Protein AF-A0A9E3RVB3-F1 (afdb_monomer_lite)

Structure (mmCIF, N/CA/C/O backbone):
data_AF-A0A9E3RVB3-F1
#
_entry.id   AF-A0A9E3RVB3-F1
#
loop_
_atom_site.group_PDB
_atom_site.id
_atom_site.type_symbol
_atom_site.label_atom_id
_atom_site.label_alt_id
_atom_site.label_comp_id
_atom_site.label_asym_id
_atom_site.label_entity_id
_atom_site.label_seq_id
_atom_site.pdbx_PDB_ins_code
_atom_site.Cartn_x
_atom_site.Cartn_y
_atom_site.Cartn_z
_atom_site.occupancy
_atom_site.B_iso_or_equiv
_atom_site.auth_seq_id
_atom_site.auth_comp_id
_atom_site.auth_asym_id
_atom_site.auth_atom_id
_atom_site.pdbx_PDB_model_num
ATOM 1 N N . MET A 1 1 ? -47.182 45.219 33.055 1.00 41.12 1 MET A N 1
ATOM 2 C CA . MET A 1 1 ? -46.455 45.296 31.767 1.00 41.12 1 MET A CA 1
ATOM 3 C C . MET A 1 1 ? -45.020 45.654 32.126 1.00 41.12 1 MET A C 1
ATOM 5 O O . MET A 1 1 ? -44.851 46.699 32.721 1.00 41.12 1 MET A O 1
ATOM 9 N N . ILE A 1 2 ? -43.984 44.827 31.988 1.00 37.09 2 ILE A N 1
ATOM 10 C CA . ILE A 1 2 ? -43.605 43.870 30.936 1.00 37.09 2 ILE A CA 1
ATOM 11 C C . ILE A 1 2 ? -42.700 42.800 31.590 1.00 37.09 2 ILE A C 1
ATOM 13 O O . ILE A 1 2 ? -41.798 43.157 32.342 1.00 37.09 2 ILE A O 1
ATOM 17 N N . HIS A 1 3 ? -42.942 41.510 31.331 1.00 36.56 3 HIS A N 1
ATOM 18 C CA . HIS A 1 3 ? -41.986 40.435 31.635 1.00 36.56 3 HIS A CA 1
ATOM 19 C C . HIS A 1 3 ? -41.001 40.333 30.465 1.00 36.56 3 HIS A C 1
ATOM 21 O O . HIS A 1 3 ? -41.418 40.077 29.337 1.00 36.56 3 HIS A O 1
ATOM 27 N N . ALA A 1 4 ? -39.712 40.550 30.725 1.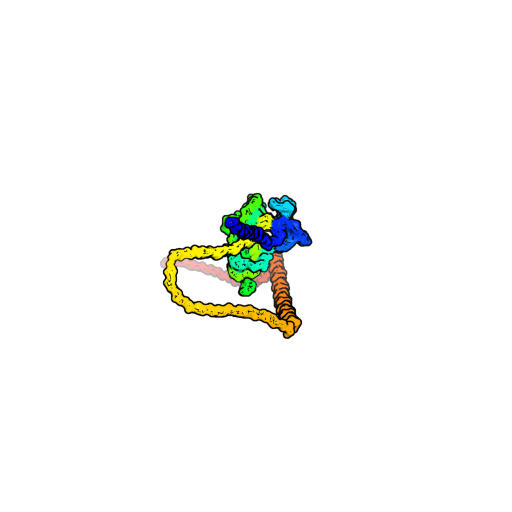00 40.69 4 ALA A N 1
ATOM 28 C CA . ALA A 1 4 ? -38.651 40.316 29.754 1.00 40.69 4 ALA A CA 1
ATOM 29 C C . ALA A 1 4 ? -38.316 38.816 29.732 1.00 40.69 4 ALA A C 1
ATOM 31 O O . ALA A 1 4 ? -37.722 38.285 30.668 1.00 40.69 4 ALA A O 1
ATOM 32 N N . LEU A 1 5 ? -38.743 38.134 28.669 1.00 40.66 5 LEU A N 1
ATOM 33 C CA . LEU A 1 5 ? -38.340 36.769 28.346 1.00 40.66 5 LEU A CA 1
ATOM 34 C C . LEU A 1 5 ? -36.903 36.789 27.815 1.00 40.66 5 LEU A C 1
ATOM 36 O O . LEU A 1 5 ? -36.638 37.277 26.718 1.00 40.66 5 LEU A O 1
ATOM 40 N N . LEU A 1 6 ? -35.982 36.256 28.615 1.00 34.59 6 LEU A N 1
ATOM 41 C CA . LEU A 1 6 ? -34.605 35.987 28.226 1.00 34.59 6 LEU A CA 1
ATOM 42 C C . LEU A 1 6 ? -34.591 34.716 27.361 1.00 34.59 6 LEU A C 1
ATOM 44 O O . LEU A 1 6 ? -34.676 33.603 27.876 1.00 34.59 6 LEU A O 1
ATOM 48 N N . PHE A 1 7 ? -34.519 34.878 26.040 1.00 38.50 7 PHE A N 1
ATOM 49 C CA . PHE A 1 7 ? -34.235 33.776 25.122 1.00 38.50 7 PHE A CA 1
ATOM 50 C C . PHE A 1 7 ? -32.748 33.421 25.229 1.00 38.50 7 PHE A C 1
ATOM 52 O O . PHE A 1 7 ? -31.889 34.145 24.728 1.00 38.50 7 PHE A O 1
ATOM 59 N N . ILE A 1 8 ? -32.439 32.307 25.892 1.00 42.75 8 ILE A N 1
ATOM 60 C CA . ILE A 1 8 ? -31.113 31.690 25.831 1.00 42.75 8 ILE A CA 1
ATOM 61 C C . ILE A 1 8 ? -31.040 30.955 24.491 1.00 42.75 8 ILE A C 1
ATOM 63 O O . ILE A 1 8 ? -31.648 29.900 24.315 1.00 42.75 8 ILE A O 1
ATOM 67 N N . ALA A 1 9 ? -30.338 31.547 23.526 1.00 40.28 9 ALA A N 1
ATOM 68 C CA . ALA A 1 9 ? -29.978 30.871 22.291 1.00 40.28 9 ALA A CA 1
ATOM 69 C C . ALA A 1 9 ? -28.973 29.759 22.625 1.00 40.28 9 ALA A C 1
ATOM 71 O O . ALA A 1 9 ? -27.847 30.027 23.043 1.00 40.28 9 ALA A O 1
ATOM 72 N N . LEU A 1 10 ? -29.406 28.507 22.479 1.00 41.41 10 LEU A N 1
ATOM 73 C CA . LEU A 1 10 ? -28.539 27.339 22.560 1.00 41.41 10 LEU A CA 1
ATOM 74 C C . LEU A 1 10 ? -27.667 27.334 21.295 1.00 41.41 10 LEU A C 1
ATOM 76 O O . LEU A 1 10 ? -28.115 26.931 20.223 1.00 41.41 10 LEU A O 1
ATOM 80 N N . CYS A 1 11 ? -26.443 27.850 21.388 1.00 38.81 11 CYS A N 1
ATOM 81 C CA . CYS A 1 11 ? -25.467 27.717 20.314 1.00 38.81 11 CYS A CA 1
ATOM 82 C C . CYS A 1 11 ? -25.099 26.233 20.185 1.00 38.81 11 CYS A C 1
ATOM 84 O O . CYS A 1 11 ? -24.377 25.698 21.028 1.00 38.81 11 CYS A O 1
ATOM 86 N N . ALA A 1 12 ? -25.609 25.564 19.148 1.00 44.34 12 ALA A N 1
ATOM 87 C CA . ALA A 1 12 ? -25.096 24.266 18.733 1.00 44.34 12 ALA A CA 1
ATOM 88 C C . ALA A 1 12 ? -23.604 24.436 18.423 1.00 44.34 12 ALA A C 1
ATOM 90 O O . ALA A 1 12 ? -23.220 25.275 17.605 1.00 44.34 12 ALA A O 1
ATOM 91 N N . SER A 1 13 ? -22.760 23.705 19.146 1.00 44.81 13 SER A N 1
ATOM 92 C CA . SER A 1 13 ? -21.329 23.679 18.856 1.00 44.81 13 SER A CA 1
ATOM 93 C C . SER A 1 13 ? -21.146 23.031 17.479 1.00 44.81 13 SER A C 1
ATOM 95 O O . SER A 1 13 ? -21.834 22.045 17.214 1.00 44.81 13 SER A O 1
ATOM 97 N N . PRO A 1 14 ? -20.290 23.565 16.587 1.00 53.16 14 PRO A N 1
ATOM 98 C CA . PRO A 1 14 ? -19.989 22.882 15.337 1.00 53.16 14 PRO A CA 1
ATOM 99 C C . PRO A 1 14 ? -19.430 21.496 15.663 1.00 53.16 14 PRO A C 1
ATOM 101 O O . PRO A 1 14 ? -18.578 21.373 16.548 1.00 53.16 14 PRO A O 1
ATOM 104 N N . ASP A 1 15 ? -19.928 20.471 14.970 1.00 53.50 15 ASP A N 1
ATOM 105 C CA . ASP A 1 15 ? -19.381 19.123 15.085 1.00 53.50 15 ASP A CA 1
ATOM 106 C C . ASP A 1 15 ? -17.861 19.177 14.869 1.00 53.50 15 ASP A C 1
ATOM 108 O O . ASP A 1 15 ? -17.392 19.904 13.980 1.00 53.50 15 ASP A O 1
ATOM 112 N N . PRO A 1 16 ? -17.064 18.454 15.678 1.00 57.78 16 PRO A N 1
ATOM 113 C CA . PRO A 1 16 ? -15.628 18.405 15.470 1.00 57.78 16 PRO A CA 1
ATOM 114 C C . PRO A 1 16 ? -15.351 17.925 14.044 1.00 57.78 16 PRO A C 1
ATOM 116 O O . PRO A 1 16 ? -15.950 16.954 13.574 1.00 57.78 16 PRO A O 1
ATOM 119 N N . ALA A 1 17 ? -14.454 18.631 13.352 1.00 60.50 17 ALA A N 1
ATOM 120 C CA . ALA A 1 17 ? -14.058 18.279 11.997 1.00 60.50 17 ALA A CA 1
ATOM 121 C C . ALA A 1 17 ? -13.620 16.802 11.935 1.00 60.50 17 ALA A C 1
ATOM 123 O O . ALA A 1 17 ? -13.030 16.304 12.902 1.00 60.50 17 ALA A O 1
ATOM 124 N N . PRO A 1 18 ? -13.891 16.093 10.825 1.00 74.62 18 PRO A N 1
ATOM 125 C CA . PRO A 1 18 ? -13.523 14.692 10.708 1.00 74.62 18 PRO A CA 1
ATOM 126 C C . PRO A 1 18 ? -12.013 14.526 10.903 1.00 74.62 18 PRO A C 1
ATOM 128 O O . PRO A 1 18 ? -11.219 15.189 10.236 1.00 74.62 18 PRO A O 1
ATOM 131 N N . GLN A 1 19 ? -11.622 13.671 11.846 1.00 84.00 19 GLN A N 1
ATOM 132 C CA . GLN A 1 19 ? -10.220 13.461 12.192 1.00 84.00 19 GLN A CA 1
ATOM 133 C C . GLN A 1 19 ? -9.550 12.549 11.157 1.00 84.00 19 GLN A C 1
ATOM 135 O O . GLN A 1 19 ? -9.999 11.420 10.946 1.00 84.00 19 GLN A O 1
ATOM 140 N N . GLU A 1 20 ? -8.466 13.033 10.548 1.00 95.06 20 GLU A N 1
ATOM 141 C CA . GLU A 1 20 ? -7.557 12.218 9.735 1.00 95.06 20 GLU A CA 1
ATOM 142 C C . GLU A 1 20 ? -6.858 11.180 10.623 1.00 95.06 20 GLU A C 1
ATOM 144 O O . GLU A 1 20 ? -6.346 11.502 11.700 1.00 95.06 20 GLU A O 1
ATOM 149 N N . LEU A 1 21 ? -6.882 9.921 10.189 1.00 97.19 21 LEU A N 1
ATOM 150 C CA . LEU A 1 21 ? -6.327 8.792 10.932 1.00 97.19 21 LEU A CA 1
ATOM 151 C C . LEU A 1 21 ? -4.924 8.416 10.460 1.00 97.19 21 LEU A C 1
ATOM 153 O O . LEU A 1 21 ? -4.199 7.773 11.223 1.00 97.19 21 LEU A O 1
ATOM 157 N N . LEU A 1 22 ? -4.549 8.792 9.234 1.00 97.50 22 LEU A N 1
ATOM 158 C CA . LEU A 1 22 ? -3.197 8.604 8.732 1.00 97.50 22 LEU A CA 1
ATOM 159 C C . LEU A 1 22 ? -2.240 9.655 9.287 1.00 97.50 22 LEU A C 1
ATOM 161 O O . LEU A 1 22 ? -2.552 10.835 9.430 1.00 97.50 22 LEU A O 1
ATOM 165 N N . GLN A 1 23 ? -1.021 9.211 9.538 1.00 97.69 23 GLN A N 1
ATOM 166 C CA . GLN A 1 23 ? 0.127 10.052 9.828 1.00 97.69 23 GLN A CA 1
ATOM 167 C C . GLN A 1 23 ? 0.923 10.214 8.537 1.00 97.69 23 GLN A C 1
ATOM 169 O O . GLN A 1 23 ? 1.141 9.233 7.827 1.00 97.69 23 GLN A O 1
ATOM 174 N N . ASN A 1 24 ? 1.340 11.443 8.228 1.00 97.06 24 ASN A N 1
ATOM 175 C CA . ASN A 1 24 ? 2.081 11.756 7.003 1.00 97.06 24 ASN A CA 1
ATOM 176 C C . ASN A 1 24 ? 1.402 11.228 5.707 1.00 97.06 24 ASN A C 1
ATOM 178 O O . ASN A 1 24 ? 2.029 10.494 4.938 1.00 97.06 24 ASN A O 1
ATOM 182 N N . PRO A 1 25 ? 0.108 11.533 5.465 1.00 96.31 25 PRO A N 1
ATOM 183 C CA . PRO A 1 25 ? -0.657 10.948 4.356 1.00 96.31 25 PRO A CA 1
ATOM 184 C C . PRO A 1 25 ? -0.110 11.254 2.952 1.00 96.31 25 PRO A C 1
ATOM 186 O O . PRO A 1 25 ? -0.314 10.455 2.042 1.00 96.31 25 PRO A O 1
ATOM 189 N N . SER A 1 26 ? 0.575 12.385 2.784 1.00 94.19 26 SER A N 1
ATOM 190 C CA . SER A 1 26 ? 1.208 12.825 1.532 1.00 94.19 26 SER A CA 1
ATOM 191 C C . SER A 1 26 ? 2.714 12.532 1.478 1.00 94.19 26 SER A C 1
ATOM 193 O O . SER A 1 26 ? 3.411 13.029 0.612 1.00 94.19 26 SER A O 1
ATOM 195 N N . ALA A 1 27 ? 3.252 11.744 2.420 1.00 96.31 27 ALA A N 1
ATOM 196 C CA . ALA A 1 27 ? 4.664 11.339 2.453 1.00 96.31 27 ALA A CA 1
ATOM 197 C C . ALA A 1 27 ? 5.706 12.484 2.532 1.00 96.31 27 ALA A C 1
ATOM 199 O O . ALA A 1 27 ? 6.893 12.249 2.317 1.00 96.31 27 ALA A O 1
ATOM 200 N N . GLU A 1 28 ? 5.294 13.698 2.904 1.00 97.50 28 GLU A N 1
ATOM 201 C CA . GLU A 1 28 ? 6.136 14.905 2.904 1.00 97.50 28 GLU A CA 1
ATOM 202 C C . GLU A 1 28 ? 7.236 14.911 3.972 1.00 97.50 28 GLU A C 1
ATOM 204 O O . GLU A 1 28 ? 8.243 15.607 3.839 1.00 97.50 28 GLU A O 1
ATOM 209 N N . PHE A 1 29 ? 7.052 14.155 5.054 1.00 96.56 29 PHE A N 1
ATOM 210 C CA . PHE A 1 29 ? 8.028 14.069 6.138 1.00 96.56 29 PHE A CA 1
ATOM 211 C C . PHE A 1 29 ? 8.868 12.804 5.990 1.00 96.56 29 PHE A C 1
ATOM 213 O O . PHE A 1 29 ? 8.323 11.702 6.016 1.00 96.56 29 PHE A O 1
ATOM 220 N N . LEU A 1 30 ? 10.188 12.951 5.845 1.00 94.31 30 LEU A N 1
ATOM 221 C CA . LEU A 1 30 ? 11.121 11.831 5.706 1.00 94.31 30 LEU A CA 1
ATOM 222 C C . LEU A 1 30 ? 11.983 11.643 6.961 1.00 94.31 30 LEU A C 1
ATOM 224 O O . LEU A 1 30 ? 12.504 12.608 7.519 1.00 94.31 30 LEU A O 1
ATOM 228 N N . TYR A 1 31 ? 12.234 10.385 7.317 1.00 90.75 31 TYR A N 1
ATOM 229 C CA . TYR A 1 31 ? 13.211 9.960 8.313 1.00 90.75 31 TYR A CA 1
ATOM 230 C C . TYR A 1 31 ? 14.114 8.877 7.716 1.00 90.75 31 TYR A C 1
ATOM 232 O O . TYR A 1 31 ? 13.637 7.817 7.317 1.00 90.75 31 TYR A O 1
ATOM 240 N N . HIS A 1 32 ? 15.422 9.150 7.637 1.00 89.56 32 HIS A N 1
ATOM 241 C CA . HIS A 1 32 ? 16.406 8.280 6.970 1.00 89.56 32 HIS A CA 1
ATOM 242 C C . HIS A 1 32 ? 15.970 7.839 5.556 1.00 89.56 32 HIS A C 1
ATOM 244 O O . HIS A 1 32 ? 15.962 6.650 5.248 1.00 89.56 32 HIS A O 1
ATOM 250 N N . ASP A 1 33 ? 15.592 8.808 4.715 1.00 89.62 33 ASP A N 1
ATOM 251 C CA . ASP A 1 33 ? 15.194 8.621 3.307 1.00 89.62 33 ASP A CA 1
ATOM 252 C C . ASP A 1 33 ? 13.907 7.803 3.078 1.00 89.62 33 ASP A C 1
ATOM 254 O O . ASP A 1 33 ? 13.576 7.456 1.945 1.00 89.62 33 ASP A O 1
ATOM 258 N N . ALA A 1 34 ? 13.137 7.537 4.137 1.00 92.00 34 ALA A N 1
ATOM 259 C CA . ALA A 1 34 ? 11.823 6.908 4.062 1.00 92.00 34 ALA A CA 1
ATOM 260 C C . ALA A 1 34 ? 10.739 7.829 4.650 1.00 92.00 34 ALA A C 1
ATOM 262 O O . ALA A 1 34 ? 11.009 8.524 5.631 1.00 92.00 34 ALA A O 1
ATOM 263 N N . PRO A 1 35 ? 9.509 7.835 4.110 1.00 95.38 35 PRO A N 1
ATOM 264 C CA . PRO A 1 35 ? 8.408 8.593 4.692 1.00 95.38 35 PRO A CA 1
ATOM 265 C C . PRO A 1 35 ? 8.113 8.152 6.124 1.00 95.38 35 PRO A C 1
ATOM 267 O O . PRO A 1 35 ? 7.901 6.968 6.396 1.00 95.38 35 PRO A O 1
ATOM 270 N N . GLU A 1 36 ? 8.073 9.110 7.048 1.00 96.38 36 GLU A N 1
ATOM 271 C CA . GLU A 1 36 ? 7.733 8.853 8.443 1.00 96.38 36 GLU A CA 1
ATOM 272 C C . GLU A 1 36 ? 6.385 8.136 8.544 1.00 96.38 36 GLU A C 1
ATOM 274 O O . GLU A 1 36 ? 5.443 8.456 7.817 1.00 96.38 36 GLU A O 1
ATOM 279 N N . HIS A 1 37 ? 6.300 7.174 9.467 1.00 96.50 37 HIS A N 1
ATOM 280 C CA . HIS A 1 37 ? 5.112 6.359 9.757 1.00 96.50 37 HIS A CA 1
ATOM 281 C C . HIS A 1 37 ? 4.667 5.385 8.657 1.00 96.50 37 HIS A C 1
ATOM 283 O O . HIS A 1 37 ? 3.695 4.650 8.854 1.00 96.50 37 HIS A O 1
ATOM 289 N N . TRP A 1 38 ? 5.390 5.312 7.542 1.00 97.81 38 TRP A N 1
ATOM 290 C CA . TRP A 1 38 ? 5.139 4.344 6.484 1.00 97.81 38 TRP A CA 1
ATOM 291 C C . TRP A 1 38 ? 6.131 3.187 6.542 1.00 97.81 38 TRP A C 1
ATOM 293 O O . TRP A 1 38 ? 7.339 3.371 6.654 1.00 97.81 38 TRP A O 1
ATOM 303 N N . ASN A 1 39 ? 5.611 1.966 6.436 1.00 97.62 39 ASN A N 1
ATOM 304 C CA . ASN A 1 39 ? 6.418 0.761 6.294 1.00 97.62 39 ASN A CA 1
ATOM 305 C C . ASN A 1 39 ? 6.379 0.305 4.843 1.00 97.62 39 ASN A C 1
ATOM 307 O O . ASN A 1 39 ? 5.294 0.152 4.278 1.00 97.62 39 ASN A O 1
ATOM 311 N N . VAL A 1 40 ? 7.542 0.025 4.268 1.00 97.56 40 VAL A N 1
ATOM 312 C CA . VAL A 1 40 ? 7.651 -0.569 2.937 1.00 97.56 40 VAL A CA 1
ATOM 313 C C . VAL A 1 40 ? 7.906 -2.067 3.045 1.00 97.56 40 VAL A C 1
ATOM 315 O O . VAL A 1 40 ? 8.725 -2.522 3.843 1.00 97.56 40 VAL A O 1
ATOM 318 N N . PHE A 1 41 ? 7.206 -2.839 2.223 1.00 97.50 41 PHE A N 1
ATOM 319 C CA . PHE A 1 41 ? 7.504 -4.240 1.975 1.00 97.50 41 PHE A CA 1
ATOM 320 C C . PHE A 1 41 ? 7.601 -4.468 0.470 1.00 97.50 41 PHE A C 1
ATOM 322 O O . PHE A 1 41 ? 6.620 -4.304 -0.259 1.00 97.50 41 PHE A O 1
ATOM 329 N N . VAL A 1 42 ? 8.787 -4.874 0.029 1.00 96.81 42 VAL A N 1
ATOM 330 C CA . VAL A 1 42 ? 9.063 -5.310 -1.337 1.00 96.81 42 VAL A CA 1
ATOM 331 C C . VAL A 1 42 ? 9.750 -6.662 -1.248 1.00 96.81 42 VAL A C 1
ATOM 333 O O . VAL A 1 42 ? 10.827 -6.777 -0.663 1.00 96.81 42 VAL A O 1
ATOM 336 N N . GLU A 1 43 ? 9.116 -7.688 -1.807 1.00 95.69 43 GLU A N 1
ATOM 337 C CA . GLU A 1 43 ? 9.697 -9.024 -1.896 1.00 95.69 43 GLU A CA 1
ATOM 338 C C . GLU A 1 43 ? 10.989 -8.965 -2.726 1.00 95.69 43 GLU A C 1
ATOM 340 O O . GLU A 1 43 ? 10.976 -8.390 -3.823 1.00 95.69 43 GLU A O 1
ATOM 345 N N . PRO A 1 44 ? 12.104 -9.554 -2.259 1.00 93.56 44 PRO A N 1
ATOM 346 C CA . PRO A 1 44 ? 13.381 -9.454 -2.952 1.00 93.56 44 PRO A CA 1
ATOM 347 C C . PRO A 1 44 ? 13.316 -9.915 -4.417 1.00 93.56 44 PRO A C 1
ATOM 349 O O . PRO A 1 44 ? 13.151 -11.093 -4.727 1.00 93.56 44 PRO A O 1
ATOM 352 N N . MET A 1 45 ? 13.505 -8.970 -5.335 1.00 92.75 45 MET A N 1
ATOM 353 C CA . MET A 1 45 ? 13.682 -9.200 -6.767 1.00 92.75 45 MET A CA 1
ATOM 354 C C . MET A 1 45 ? 14.662 -8.157 -7.294 1.00 92.75 45 MET A C 1
ATOM 356 O O . MET A 1 45 ? 14.628 -6.999 -6.886 1.00 92.75 45 MET A O 1
ATOM 360 N N . GLN A 1 46 ? 15.551 -8.556 -8.206 1.00 94.88 46 GLN A N 1
ATOM 361 C CA . GLN A 1 46 ? 16.524 -7.632 -8.783 1.00 94.88 46 GLN A CA 1
ATOM 362 C C . GLN A 1 46 ? 15.814 -6.446 -9.447 1.00 94.88 46 GLN A C 1
ATOM 364 O O . GLN A 1 46 ? 15.086 -6.635 -10.416 1.00 94.88 46 GLN A O 1
ATOM 369 N N . GLY A 1 47 ? 16.069 -5.240 -8.936 1.00 95.88 47 GLY A N 1
ATOM 370 C CA . GLY A 1 47 ? 15.493 -3.991 -9.435 1.00 95.88 47 GLY A CA 1
ATOM 371 C C . GLY A 1 47 ? 14.085 -3.679 -8.926 1.00 95.88 47 GLY A C 1
ATOM 372 O O . GLY A 1 47 ? 13.574 -2.624 -9.277 1.00 95.88 47 GLY A O 1
ATOM 373 N N . ALA A 1 48 ? 13.458 -4.554 -8.132 1.00 97.56 48 ALA A N 1
ATOM 374 C CA . ALA A 1 48 ? 12.224 -4.201 -7.440 1.00 97.56 48 ALA A CA 1
ATOM 375 C C . ALA A 1 48 ? 12.538 -3.281 -6.258 1.00 97.56 48 ALA A C 1
ATOM 377 O O . ALA A 1 48 ? 13.498 -3.517 -5.521 1.00 97.56 48 ALA A O 1
ATOM 378 N N . GLU A 1 49 ? 11.736 -2.240 -6.074 1.00 97.94 49 GLU A N 1
ATOM 379 C CA . GLU A 1 49 ? 11.979 -1.228 -5.049 1.00 97.94 49 GLU A CA 1
ATOM 380 C C . GLU A 1 49 ? 10.697 -0.511 -4.626 1.00 97.94 49 GLU A C 1
ATOM 382 O O . GLU A 1 49 ? 9.702 -0.462 -5.355 1.00 97.94 49 GLU A O 1
ATOM 387 N N . GLY A 1 50 ? 10.746 0.068 -3.430 1.00 97.88 50 GLY A N 1
ATOM 388 C CA . GLY A 1 50 ? 9.738 0.979 -2.918 1.00 97.88 50 GLY A CA 1
ATOM 389 C C . GLY A 1 50 ? 10.441 2.148 -2.254 1.00 97.88 50 GLY A C 1
ATOM 390 O O . GLY A 1 50 ? 11.165 1.953 -1.281 1.00 97.88 50 GLY A O 1
ATOM 391 N N . VAL A 1 51 ? 10.267 3.342 -2.812 1.00 97.88 51 VAL A N 1
ATOM 392 C CA . VAL A 1 51 ? 10.959 4.568 -2.386 1.00 97.88 51 VAL A CA 1
ATOM 393 C C . VAL A 1 51 ? 9.993 5.755 -2.426 1.00 97.88 51 VAL A C 1
ATOM 395 O O . VAL A 1 51 ? 9.015 5.700 -3.177 1.00 97.88 51 VAL A O 1
ATOM 398 N N . PRO A 1 52 ? 10.223 6.823 -1.646 1.00 97.50 52 PRO A N 1
ATOM 399 C CA . PRO A 1 52 ? 9.592 8.104 -1.935 1.00 97.50 52 PRO A CA 1
ATOM 400 C C . PRO A 1 52 ? 10.075 8.642 -3.292 1.00 97.50 52 PRO A C 1
ATOM 402 O O . PRO A 1 52 ? 11.222 8.420 -3.681 1.00 97.50 52 PRO A O 1
ATOM 405 N N . ASP A 1 53 ? 9.209 9.345 -4.014 1.00 97.81 53 ASP A N 1
ATOM 406 C CA . ASP A 1 53 ? 9.508 9.960 -5.313 1.00 97.81 53 ASP A CA 1
ATOM 407 C C . ASP A 1 53 ? 9.191 11.458 -5.267 1.00 97.81 53 ASP A C 1
ATOM 409 O O . ASP A 1 53 ? 8.110 11.836 -4.823 1.00 97.81 53 ASP A O 1
ATOM 413 N N . THR A 1 54 ? 10.134 12.295 -5.705 1.00 96.62 54 THR A N 1
ATOM 414 C CA . THR A 1 54 ? 10.015 13.764 -5.725 1.00 96.62 54 THR A CA 1
ATOM 415 C C . THR A 1 54 ? 9.708 14.353 -7.099 1.00 96.62 54 THR A C 1
ATOM 417 O O . THR A 1 54 ? 9.428 15.544 -7.219 1.00 96.62 54 THR A O 1
ATOM 420 N N . GLU A 1 55 ? 9.791 13.551 -8.159 1.00 97.12 55 GLU A N 1
ATOM 421 C CA . GLU A 1 55 ? 9.532 13.986 -9.533 1.00 97.12 55 GLU A CA 1
ATOM 422 C C . GLU A 1 55 ? 8.063 13.782 -9.906 1.00 97.12 55 GLU A C 1
ATOM 424 O O . GLU A 1 55 ? 7.499 14.536 -10.703 1.00 97.12 55 GLU A O 1
ATOM 429 N N . THR A 1 56 ? 7.433 12.762 -9.321 1.00 97.50 56 THR A N 1
ATOM 430 C CA . THR A 1 56 ? 6.045 12.390 -9.593 1.00 97.50 56 THR A CA 1
ATOM 431 C C . THR A 1 56 ? 5.208 12.496 -8.323 1.00 97.50 56 THR A C 1
ATOM 433 O O . THR A 1 56 ? 5.005 11.503 -7.633 1.00 97.50 56 THR A O 1
ATOM 436 N N . ALA A 1 57 ? 4.676 13.683 -8.036 1.00 97.00 57 ALA A N 1
ATOM 437 C CA . ALA A 1 57 ? 3.736 13.929 -6.935 1.00 97.00 57 ALA A CA 1
ATOM 438 C C . ALA A 1 57 ? 2.339 14.312 -7.465 1.00 97.00 57 ALA A C 1
ATOM 440 O O . ALA A 1 57 ? 2.200 14.821 -8.585 1.00 97.00 57 ALA A O 1
ATOM 441 N N . CYS A 1 58 ? 1.293 14.006 -6.698 1.00 95.69 58 CYS A N 1
ATOM 442 C CA . CYS A 1 58 ? -0.081 14.447 -6.949 1.00 95.69 58 CYS A CA 1
ATOM 443 C C . CYS A 1 58 ? -0.380 15.725 -6.165 1.00 95.69 58 CYS A C 1
ATOM 445 O O . CYS A 1 58 ? -0.997 16.646 -6.701 1.00 95.69 58 CYS A O 1
ATOM 447 N N . ASP A 1 59 ? 0.035 15.748 -4.902 1.00 89.44 59 ASP A N 1
ATOM 448 C CA . ASP A 1 59 ? -0.016 16.879 -3.985 1.00 89.44 59 ASP A CA 1
ATOM 449 C C . ASP A 1 59 ? 1.358 17.031 -3.318 1.00 89.44 59 ASP A C 1
ATOM 451 O O . ASP A 1 59 ? 2.119 16.076 -3.224 1.00 89.44 59 ASP A O 1
ATOM 455 N N . GLY A 1 60 ? 1.702 18.239 -2.884 1.00 94.06 60 GLY A N 1
ATOM 456 C CA . GLY A 1 60 ? 2.993 18.482 -2.241 1.00 94.06 60 GLY A CA 1
ATOM 457 C C . GLY A 1 60 ? 4.208 18.178 -3.130 1.00 94.06 60 GLY A C 1
ATOM 458 O O . GLY A 1 60 ? 4.251 18.560 -4.303 1.00 94.06 60 GLY A O 1
ATOM 459 N N . SER A 1 61 ? 5.237 17.583 -2.528 1.00 97.00 61 SER A N 1
ATOM 460 C CA . SER A 1 61 ? 6.552 17.343 -3.134 1.00 97.00 61 SER A CA 1
ATOM 461 C C . SER A 1 61 ? 6.926 15.866 -3.212 1.00 97.00 61 SER A C 1
ATOM 463 O O . SER A 1 61 ? 7.935 15.562 -3.846 1.00 97.00 61 SER A O 1
ATOM 465 N N . TYR A 1 62 ? 6.177 14.966 -2.570 1.00 97.81 62 TYR A N 1
ATOM 466 C CA . TYR A 1 62 ? 6.501 13.545 -2.501 1.00 97.81 62 TYR A CA 1
ATOM 467 C C . TYR A 1 62 ? 5.317 12.656 -2.884 1.00 97.81 62 TYR A C 1
ATOM 469 O O . TYR A 1 62 ? 4.160 12.995 -2.689 1.00 97.81 62 TYR A O 1
ATOM 477 N N . SER A 1 63 ? 5.614 11.456 -3.376 1.00 98.56 63 SER A N 1
ATOM 478 C CA . SER A 1 63 ? 4.656 10.351 -3.413 1.00 98.56 63 SER A CA 1
ATOM 479 C C . SER A 1 63 ? 5.307 9.029 -3.024 1.00 98.56 63 SER A C 1
ATOM 481 O O . SER A 1 63 ? 6.532 8.879 -3.023 1.00 98.56 63 SER A O 1
ATOM 483 N N . LEU A 1 64 ? 4.483 8.038 -2.686 1.00 98.62 64 LEU A N 1
ATOM 484 C CA . LEU A 1 64 ? 4.936 6.679 -2.407 1.00 98.62 64 LEU A CA 1
ATOM 485 C C . LEU A 1 64 ? 5.057 5.905 -3.721 1.00 98.62 64 LEU A C 1
ATOM 487 O O . LEU A 1 64 ? 4.035 5.581 -4.326 1.00 98.62 64 LEU A O 1
ATOM 491 N N . ARG A 1 65 ? 6.273 5.554 -4.153 1.00 98.81 65 ARG A N 1
ATOM 492 C CA . ARG A 1 65 ? 6.494 4.754 -5.366 1.00 98.81 65 ARG A CA 1
ATOM 493 C C . ARG A 1 65 ? 6.747 3.289 -5.036 1.00 98.81 65 ARG A C 1
ATOM 495 O O . ARG A 1 65 ? 7.451 2.960 -4.081 1.00 98.81 65 ARG A O 1
ATOM 502 N N . LEU A 1 66 ? 6.208 2.410 -5.872 1.00 98.81 66 LEU A N 1
ATOM 503 C CA . LEU A 1 66 ? 6.581 1.002 -5.982 1.00 98.81 66 LEU A CA 1
ATOM 504 C C . LEU A 1 66 ? 6.938 0.698 -7.430 1.00 98.81 66 LEU A C 1
ATOM 506 O O . LEU A 1 66 ? 6.254 1.154 -8.348 1.00 98.81 66 LEU A O 1
ATOM 510 N N . TYR A 1 67 ? 7.975 -0.103 -7.630 1.00 98.69 67 TYR A N 1
ATOM 511 C CA . TYR A 1 67 ? 8.371 -0.585 -8.942 1.00 98.69 67 TYR A CA 1
ATOM 512 C C . TYR A 1 67 ? 8.725 -2.063 -8.891 1.00 98.69 67 TYR A C 1
ATOM 514 O O . TYR A 1 67 ? 9.538 -2.496 -8.076 1.00 98.69 67 TYR A O 1
ATOM 522 N N . ASN A 1 68 ? 8.135 -2.813 -9.818 1.00 98.38 68 ASN A N 1
ATOM 523 C CA . ASN A 1 68 ? 8.406 -4.222 -10.042 1.00 98.38 68 ASN A CA 1
ATOM 524 C C . ASN A 1 68 ? 8.857 -4.398 -11.504 1.00 98.38 68 ASN A C 1
ATOM 526 O O . ASN A 1 68 ? 8.034 -4.268 -12.415 1.00 98.38 68 ASN A O 1
ATOM 530 N N . PRO A 1 69 ? 10.133 -4.722 -11.776 1.00 97.44 69 PRO A N 1
ATOM 531 C CA . PRO A 1 69 ? 10.634 -4.844 -13.146 1.00 97.44 69 PRO A CA 1
ATOM 532 C C . PRO A 1 69 ? 10.069 -6.064 -13.8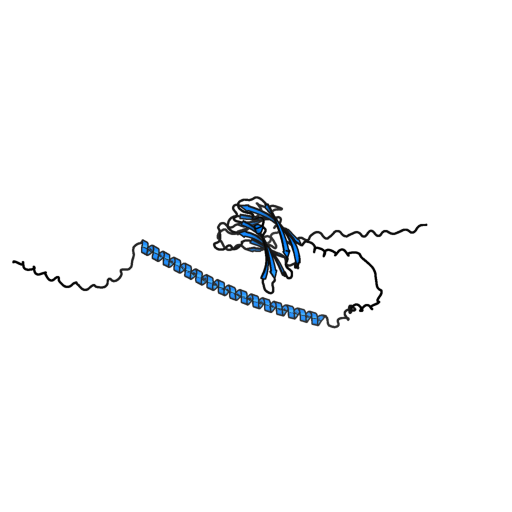77 1.00 97.44 69 PRO A C 1
ATOM 534 O O . PRO A 1 69 ? 10.039 -6.101 -15.106 1.00 97.44 69 PRO A O 1
ATOM 537 N N . MET A 1 70 ? 9.654 -7.085 -13.127 1.00 96.25 70 MET A N 1
ATOM 538 C CA . MET A 1 70 ? 9.141 -8.347 -13.646 1.00 96.25 70 MET A CA 1
ATOM 539 C C . MET A 1 70 ? 8.048 -8.893 -12.728 1.00 96.25 70 MET A C 1
ATOM 541 O O . MET A 1 70 ? 7.894 -8.469 -11.584 1.00 96.25 70 MET A O 1
ATOM 545 N N . ARG A 1 71 ? 7.286 -9.863 -13.237 1.00 94.25 71 ARG A N 1
ATOM 546 C CA . ARG A 1 71 ? 6.285 -10.581 -12.444 1.00 94.25 71 ARG A CA 1
ATOM 547 C C . ARG A 1 71 ? 6.956 -11.594 -11.524 1.00 94.25 71 ARG A C 1
ATOM 549 O O . ARG A 1 71 ? 7.856 -12.321 -11.944 1.00 94.25 71 ARG A O 1
ATOM 556 N N . TYR A 1 72 ? 6.459 -11.681 -10.297 1.00 91.50 72 TYR A N 1
ATOM 557 C CA . TYR A 1 72 ? 6.808 -12.755 -9.376 1.00 91.50 72 TYR A CA 1
ATOM 558 C C . TYR A 1 72 ? 6.114 -14.060 -9.789 1.00 91.50 72 TYR A C 1
ATOM 560 O O . TYR A 1 72 ? 5.045 -14.046 -10.402 1.00 91.50 72 TYR A O 1
ATOM 568 N N . SER A 1 73 ? 6.707 -15.202 -9.434 1.00 91.44 73 SER A N 1
ATOM 569 C CA . SER A 1 73 ? 6.070 -16.516 -9.608 1.00 91.44 73 SER A CA 1
ATOM 570 C C . SER A 1 73 ? 4.861 -16.699 -8.686 1.00 91.44 73 SER A C 1
ATOM 572 O O . SER A 1 73 ? 3.893 -17.360 -9.057 1.00 91.44 73 SER A O 1
ATOM 574 N N . VAL A 1 74 ? 4.915 -16.089 -7.501 1.00 91.12 74 VAL A N 1
ATOM 575 C CA . VAL A 1 74 ? 3.822 -15.971 -6.537 1.00 91.12 74 VAL A CA 1
ATOM 576 C C . VAL A 1 74 ? 3.719 -14.505 -6.157 1.00 91.12 74 VAL A C 1
ATOM 578 O O . VAL A 1 74 ? 4.719 -13.908 -5.783 1.00 91.12 74 VAL A O 1
ATOM 581 N N . GLU A 1 75 ? 2.526 -13.929 -6.274 1.00 94.25 75 GLU A N 1
ATOM 582 C CA . GLU A 1 75 ? 2.299 -12.502 -6.041 1.00 94.25 75 GLU A CA 1
ATOM 583 C C . GLU A 1 75 ? 2.518 -12.121 -4.562 1.00 94.25 75 GLU A C 1
ATOM 585 O O . GLU A 1 75 ? 1.731 -12.558 -3.715 1.00 94.25 75 GLU A O 1
ATOM 590 N N . PRO A 1 76 ? 3.539 -11.302 -4.234 1.00 90.19 76 PRO A N 1
ATOM 591 C CA . PRO A 1 76 ? 3.828 -10.910 -2.855 1.00 90.19 76 PRO A CA 1
ATOM 592 C C . PRO A 1 76 ? 2.963 -9.743 -2.357 1.00 90.19 76 PRO A C 1
ATOM 594 O O . PRO A 1 76 ? 2.929 -9.482 -1.153 1.00 90.19 76 PRO A O 1
ATOM 597 N N . ALA A 1 77 ? 2.271 -9.036 -3.262 1.00 92.06 77 ALA A N 1
ATOM 598 C CA . ALA A 1 77 ? 1.573 -7.787 -2.980 1.00 92.06 77 ALA A CA 1
ATOM 599 C C . ALA A 1 77 ? 2.514 -6.747 -2.338 1.00 92.06 77 ALA A C 1
ATOM 601 O O . ALA A 1 77 ? 2.306 -6.307 -1.198 1.00 92.06 77 ALA A O 1
ATOM 602 N N . ASN A 1 78 ? 3.563 -6.368 -3.081 1.00 97.62 78 ASN A N 1
ATOM 603 C CA . ASN A 1 78 ? 4.498 -5.307 -2.692 1.00 97.62 78 ASN A CA 1
ATOM 604 C C . ASN A 1 78 ? 3.722 -4.039 -2.345 1.00 97.62 78 ASN A C 1
ATOM 606 O O . ASN A 1 78 ? 2.747 -3.695 -3.020 1.00 97.62 78 ASN A O 1
ATOM 610 N N . ASN A 1 79 ? 4.093 -3.385 -1.246 1.00 98.62 79 ASN A N 1
ATOM 611 C CA . ASN A 1 79 ? 3.267 -2.323 -0.697 1.00 98.62 79 ASN A CA 1
ATOM 612 C C . ASN A 1 79 ? 4.000 -1.344 0.216 1.00 98.62 79 ASN A C 1
ATOM 614 O O . ASN A 1 79 ? 4.968 -1.694 0.888 1.00 98.62 79 ASN A O 1
ATOM 618 N N . TRP A 1 80 ? 3.422 -0.152 0.310 1.00 98.75 80 TRP A N 1
ATOM 619 C CA . TRP A 1 80 ? 3.573 0.740 1.454 1.00 98.75 80 TRP A CA 1
ATOM 620 C C . TRP A 1 80 ? 2.404 0.547 2.412 1.00 98.75 80 TRP A C 1
ATOM 622 O O . TRP A 1 80 ? 1.284 0.316 1.962 1.00 98.75 80 TRP A O 1
ATOM 632 N N . SER A 1 81 ? 2.629 0.641 3.720 1.00 98.62 81 SER A N 1
ATOM 633 C CA . SER A 1 81 ? 1.583 0.389 4.711 1.00 98.62 81 SER A CA 1
ATOM 634 C C . SER A 1 81 ? 1.691 1.226 5.977 1.00 98.62 81 SER A C 1
ATOM 636 O O . SER A 1 81 ? 2.785 1.581 6.421 1.00 98.62 81 SER A O 1
ATOM 638 N N . GLN A 1 82 ? 0.537 1.476 6.594 1.00 98.44 82 GLN A N 1
ATOM 639 C CA . GLN A 1 82 ? 0.435 2.104 7.905 1.00 98.44 82 GLN A CA 1
ATOM 640 C C . GLN A 1 82 ? -0.606 1.390 8.771 1.00 98.44 82 GLN A C 1
ATOM 642 O O . GLN A 1 82 ? -1.704 1.058 8.315 1.00 98.44 82 GLN A O 1
ATOM 647 N N . ASN A 1 83 ? -0.254 1.172 10.039 1.00 97.75 83 ASN A N 1
ATOM 648 C CA . ASN A 1 83 ? -1.153 0.620 11.046 1.00 97.75 83 ASN A CA 1
ATOM 649 C C . ASN A 1 83 ? -1.897 1.755 11.757 1.00 97.75 83 ASN A C 1
ATOM 651 O O . ASN A 1 83 ? -1.280 2.621 12.372 1.00 97.75 83 ASN A O 1
ATOM 655 N N . ILE A 1 84 ? -3.223 1.696 11.751 1.00 97.44 84 ILE A N 1
ATOM 656 C CA . ILE A 1 84 ? -4.109 2.589 12.490 1.00 97.44 84 ILE A CA 1
ATOM 657 C C . ILE A 1 84 ? -4.547 1.859 13.762 1.00 97.44 84 ILE A C 1
ATOM 659 O O . ILE A 1 84 ? -5.315 0.895 13.717 1.00 97.44 84 ILE A O 1
ATOM 663 N N . LEU A 1 85 ? -4.028 2.312 14.905 1.00 94.88 85 LEU A N 1
ATOM 664 C CA . LEU A 1 85 ? -4.158 1.635 16.206 1.00 94.88 85 LEU A CA 1
ATOM 665 C C . LEU A 1 85 ? -5.319 2.156 17.074 1.00 94.88 85 LEU A C 1
ATOM 667 O O . LEU A 1 85 ? -5.419 1.811 18.249 1.00 94.88 85 LEU A O 1
ATOM 671 N N . GLN A 1 86 ? -6.176 3.015 16.524 1.00 91.19 86 GLN A N 1
ATOM 672 C CA . GLN A 1 86 ? -7.337 3.551 17.236 1.00 91.19 86 GLN A CA 1
ATOM 673 C C . GLN A 1 86 ? -8.457 2.503 17.343 1.00 91.19 86 GLN A C 1
ATOM 675 O O . GLN A 1 86 ? -8.566 1.605 16.508 1.00 91.19 86 GLN A O 1
ATOM 680 N N . ASN A 1 87 ? -9.334 2.638 18.344 1.00 90.19 87 ASN A N 1
ATOM 681 C CA . ASN A 1 87 ? -10.512 1.777 18.460 1.00 90.19 87 ASN A CA 1
ATOM 682 C C . ASN A 1 87 ? -11.575 2.181 17.426 1.00 90.19 87 ASN A C 1
ATOM 684 O O . ASN A 1 87 ? -12.326 3.137 17.623 1.00 90.19 87 ASN A O 1
ATOM 688 N N . LEU A 1 88 ? -11.625 1.432 16.326 1.00 93.31 88 LEU A N 1
ATOM 689 C CA . LEU A 1 88 ? -12.506 1.688 15.185 1.00 93.31 88 LEU A CA 1
ATOM 690 C C . LEU A 1 88 ? -13.635 0.656 15.059 1.00 93.31 88 LEU A C 1
ATOM 692 O O . LEU A 1 88 ? -14.396 0.704 14.096 1.00 93.31 88 LEU A O 1
ATOM 696 N N . GLY A 1 89 ? -13.768 -0.275 16.009 1.00 93.06 89 GLY A N 1
ATOM 697 C CA . GLY A 1 89 ? -14.784 -1.328 15.963 1.00 93.06 89 GLY A CA 1
ATOM 698 C C . GLY A 1 89 ? -16.202 -0.773 15.790 1.00 93.06 89 GLY A C 1
ATOM 699 O O . GLY A 1 89 ? -16.669 0.036 16.589 1.00 93.06 89 GLY A O 1
ATOM 700 N N . GLY A 1 90 ? -16.895 -1.208 14.733 1.00 91.50 90 GLY A N 1
ATOM 701 C CA . GLY A 1 90 ? -18.249 -0.762 14.391 1.00 91.50 90 GLY A CA 1
ATOM 702 C C . GLY A 1 90 ? -18.348 0.626 13.759 1.00 91.50 90 GLY A C 1
ATOM 703 O O . GLY A 1 90 ? -19.460 1.094 13.521 1.00 91.50 90 GLY A O 1
ATOM 704 N N . ARG A 1 91 ? -17.223 1.296 13.493 1.00 93.00 91 ARG A N 1
ATOM 705 C CA . ARG A 1 91 ? -17.192 2.549 12.730 1.00 93.00 91 ARG A CA 1
ATOM 706 C C . ARG A 1 91 ? -17.189 2.251 11.233 1.00 93.00 91 ARG A C 1
ATOM 708 O O . ARG A 1 91 ? -16.835 1.158 10.799 1.00 93.00 91 ARG A O 1
ATOM 715 N N . THR A 1 92 ? -17.540 3.258 10.445 1.00 96.00 92 THR A N 1
ATOM 716 C CA . THR A 1 92 ? -17.325 3.242 8.996 1.00 96.00 92 THR A CA 1
ATOM 717 C C . THR A 1 92 ? -16.147 4.145 8.682 1.00 96.00 92 THR A C 1
ATOM 719 O O . THR A 1 92 ? -16.085 5.266 9.185 1.00 96.00 92 THR A O 1
ATOM 722 N N . LEU A 1 93 ? -15.197 3.656 7.890 1.00 97.00 93 LEU A N 1
ATOM 723 C CA . LEU A 1 93 ? -14.089 4.462 7.390 1.00 97.00 93 LEU A CA 1
ATOM 724 C C . LEU A 1 93 ? -14.377 4.907 5.968 1.00 97.00 93 LEU A C 1
ATOM 726 O O . LEU A 1 93 ? -14.812 4.111 5.133 1.00 97.00 93 LEU A O 1
ATOM 730 N N . LYS A 1 94 ? -14.051 6.162 5.692 1.00 97.50 94 LYS A N 1
ATOM 731 C CA . LYS A 1 94 ? -13.935 6.704 4.352 1.00 97.50 94 LYS A CA 1
ATOM 732 C C . LYS A 1 94 ? -12.460 6.792 3.996 1.00 97.50 94 LYS A C 1
ATOM 734 O O . LYS A 1 94 ? -11.714 7.517 4.647 1.00 97.50 94 LYS A O 1
ATOM 739 N N . VAL A 1 95 ? -12.049 6.024 2.996 1.00 98.06 95 VAL A N 1
ATOM 740 C CA . VAL A 1 95 ? -10.651 5.900 2.572 1.00 98.06 95 VAL A CA 1
ATOM 741 C C . VAL A 1 95 ? -10.530 6.465 1.166 1.00 98.06 95 VAL A C 1
ATOM 743 O O . VAL A 1 95 ? -11.334 6.129 0.297 1.00 98.06 95 VAL A O 1
ATOM 746 N N . ARG A 1 96 ? -9.547 7.331 0.945 1.00 97.75 96 ARG A N 1
ATOM 747 C CA . ARG A 1 96 ? -9.296 8.014 -0.327 1.00 97.75 96 ARG A CA 1
ATOM 748 C C . ARG A 1 96 ? -7.815 8.003 -0.663 1.00 97.75 96 ARG A C 1
ATOM 750 O O . ARG A 1 96 ? -6.976 7.874 0.226 1.00 97.75 96 ARG A O 1
ATOM 757 N N . GLY A 1 97 ? -7.523 8.165 -1.944 1.00 98.00 97 GLY A N 1
ATOM 758 C CA . GLY A 1 97 ? -6.177 8.394 -2.446 1.00 98.00 97 GLY A CA 1
ATOM 759 C C . GLY A 1 97 ? -6.166 8.621 -3.946 1.00 98.00 97 GLY A C 1
ATOM 760 O O . GLY A 1 97 ? -7.162 8.373 -4.625 1.00 98.00 97 GLY A O 1
ATOM 761 N N . SER A 1 98 ? -5.022 9.047 -4.457 1.00 98.56 98 SER A N 1
ATOM 762 C CA . SER A 1 98 ? -4.735 9.149 -5.882 1.00 98.56 98 SER A CA 1
ATOM 763 C C . SER A 1 98 ? -3.694 8.107 -6.264 1.00 98.56 98 SER A C 1
ATOM 765 O O . SER A 1 98 ? -2.693 7.933 -5.570 1.00 98.56 98 SER A O 1
ATOM 767 N N . ILE A 1 99 ? -3.931 7.408 -7.374 1.00 98.81 99 ILE A N 1
ATOM 768 C CA . ILE A 1 99 ? -3.022 6.387 -7.899 1.00 98.81 99 ILE A CA 1
ATOM 769 C C . ILE A 1 99 ? -2.604 6.776 -9.312 1.00 98.81 99 ILE A C 1
ATOM 771 O O . ILE A 1 99 ? -3.456 6.984 -10.174 1.00 98.81 99 ILE A O 1
ATOM 775 N N . LYS A 1 100 ? -1.300 6.821 -9.569 1.00 98.81 100 LYS A N 1
ATOM 776 C CA . LYS A 1 100 ? -0.726 6.932 -10.914 1.00 98.81 100 LYS A CA 1
ATOM 777 C C . LYS A 1 100 ? 0.025 5.656 -11.243 1.00 98.81 100 LYS A C 1
ATOM 779 O O . LYS A 1 100 ? 0.571 5.008 -10.353 1.00 98.81 100 LYS A O 1
ATOM 784 N N . THR A 1 101 ? 0.041 5.264 -12.512 1.00 98.88 101 THR A N 1
ATOM 785 C CA . THR A 1 101 ? 0.696 4.022 -12.941 1.00 98.88 101 THR A CA 1
ATOM 786 C C . THR A 1 101 ? 1.442 4.184 -14.253 1.00 98.88 101 THR A C 1
ATOM 788 O O . THR A 1 101 ? 1.039 4.951 -15.127 1.00 98.88 101 THR A O 1
ATOM 791 N N . GLU A 1 102 ? 2.510 3.409 -14.412 1.00 98.81 102 GLU A N 1
ATOM 792 C CA . GLU A 1 102 ? 3.214 3.235 -15.677 1.00 98.81 102 GLU A CA 1
ATOM 793 C C . GLU A 1 102 ? 3.411 1.744 -15.943 1.00 98.81 102 GLU A C 1
ATOM 795 O O . GLU A 1 102 ? 4.106 1.053 -15.195 1.00 98.81 102 GLU A O 1
ATOM 800 N N . ARG A 1 103 ? 2.802 1.246 -17.028 1.00 98.50 103 ARG A N 1
ATOM 801 C CA . ARG A 1 103 ? 2.860 -0.168 -17.440 1.00 98.50 103 ARG A CA 1
ATOM 802 C C . ARG A 1 103 ? 2.575 -1.147 -16.285 1.00 98.50 103 ARG A C 1
ATOM 804 O O . ARG A 1 103 ? 3.134 -2.241 -16.263 1.00 98.50 103 ARG A O 1
ATOM 811 N N . ALA A 1 104 ? 1.718 -0.751 -15.343 1.00 98.44 104 ALA A N 1
ATOM 812 C CA . ALA A 1 104 ? 1.389 -1.537 -14.164 1.00 98.44 104 ALA A CA 1
ATOM 813 C C . ALA A 1 104 ? 0.368 -2.628 -14.490 1.00 98.44 104 ALA A C 1
ATOM 815 O O . ALA A 1 104 ? -0.625 -2.373 -15.172 1.00 98.44 104 ALA A O 1
ATOM 816 N N . ASP A 1 105 ? 0.559 -3.835 -13.966 1.00 97.75 105 ASP A N 1
ATOM 817 C CA . ASP A 1 105 ? -0.472 -4.869 -14.060 1.00 97.75 105 ASP A CA 1
ATOM 818 C C . ASP A 1 105 ? -1.696 -4.491 -13.210 1.00 97.75 105 ASP A C 1
ATOM 820 O O . ASP A 1 105 ? -2.827 -4.577 -13.697 1.00 97.75 105 ASP A O 1
ATOM 824 N N . GLU A 1 106 ? -1.489 -4.067 -11.956 1.00 97.75 106 GLU A N 1
ATOM 825 C CA . GLU A 1 106 ? -2.546 -3.617 -11.041 1.00 97.75 106 GLU A CA 1
ATOM 826 C C . GLU A 1 106 ? -1.993 -2.804 -9.863 1.00 97.75 106 GLU A C 1
ATOM 828 O O . GLU A 1 106 ? -1.118 -3.274 -9.138 1.00 97.75 106 GLU A O 1
ATOM 833 N N . ALA A 1 107 ? -2.573 -1.632 -9.613 1.00 98.50 107 ALA A N 1
ATOM 834 C CA . ALA A 1 107 ? -2.344 -0.837 -8.413 1.00 98.50 107 ALA A CA 1
ATOM 835 C C . ALA A 1 107 ? -3.665 -0.559 -7.682 1.00 98.50 107 ALA A C 1
ATOM 837 O O . ALA A 1 107 ? -4.694 -0.289 -8.313 1.00 98.50 107 ALA A O 1
ATOM 838 N N . ALA A 1 108 ? -3.648 -0.643 -6.351 1.00 98.38 108 ALA A N 1
ATOM 839 C CA . ALA A 1 108 ? -4.836 -0.443 -5.526 1.00 98.38 108 ALA A CA 1
ATOM 840 C C . ALA A 1 108 ? -4.500 -0.046 -4.082 1.00 98.38 108 ALA A C 1
ATOM 842 O O . ALA A 1 108 ? -3.430 -0.363 -3.567 1.00 98.38 108 ALA A O 1
ATOM 843 N N . ILE A 1 109 ? -5.465 0.571 -3.400 1.00 98.56 109 ILE A N 1
ATOM 844 C CA . ILE A 1 109 ? -5.443 0.776 -1.949 1.00 98.56 109 ILE A CA 1
ATOM 845 C C . ILE A 1 109 ? -6.217 -0.361 -1.289 1.00 98.56 109 ILE A C 1
ATOM 847 O O . ILE A 1 109 ? -7.350 -0.657 -1.668 1.00 98.56 109 ILE A O 1
ATOM 851 N N . TRP A 1 110 ? -5.600 -1.027 -0.322 1.00 98.19 110 TRP A N 1
ATOM 852 C CA . TRP A 1 110 ? -6.186 -2.116 0.448 1.00 98.19 110 TRP A CA 1
ATOM 853 C C . TRP A 1 110 ? -6.386 -1.678 1.891 1.00 98.19 110 TRP A C 1
ATOM 855 O O . TRP A 1 110 ? -5.555 -0.978 2.467 1.00 98.19 110 TRP A O 1
ATOM 865 N N . VAL A 1 111 ? -7.468 -2.156 2.494 1.00 98.56 111 VAL A N 1
ATOM 866 C CA . VAL A 1 111 ? -7.755 -1.975 3.914 1.00 98.56 111 VAL A CA 1
ATOM 867 C C . VAL A 1 111 ? -7.995 -3.338 4.536 1.00 98.56 111 VAL A C 1
ATOM 869 O O . VAL A 1 111 ? -8.846 -4.099 4.075 1.00 98.56 111 VAL A O 1
ATOM 872 N N . GLN A 1 112 ? -7.242 -3.647 5.586 1.00 98.38 112 GLN A N 1
ATOM 873 C CA . GLN A 1 112 ? -7.355 -4.894 6.335 1.00 98.38 112 GLN A CA 1
ATOM 874 C C . GLN A 1 112 ? -7.666 -4.599 7.804 1.00 98.38 112 GLN A C 1
ATOM 876 O O . GLN A 1 112 ? -6.938 -3.861 8.461 1.00 98.38 112 GLN A O 1
ATOM 881 N N . CYS A 1 113 ? -8.733 -5.189 8.334 1.00 98.44 113 CYS A N 1
ATOM 882 C CA . CYS A 1 113 ? -9.084 -5.108 9.753 1.00 98.44 113 CYS A CA 1
ATOM 883 C C . CYS A 1 113 ? -8.595 -6.370 10.457 1.00 98.44 113 CYS A C 1
ATOM 885 O O . CYS A 1 113 ? -8.931 -7.475 10.026 1.00 98.44 113 CYS A O 1
ATOM 887 N N . TYR A 1 114 ? -7.845 -6.228 11.545 1.00 97.06 114 TYR A N 1
ATOM 888 C CA . TYR A 1 114 ? -7.270 -7.355 12.273 1.00 97.06 114 TYR A CA 1
ATOM 889 C C . TYR A 1 114 ? -7.846 -7.485 13.678 1.00 97.06 114 TYR A C 1
ATOM 891 O O . TYR A 1 114 ? -8.114 -6.500 14.363 1.00 97.06 114 TYR A O 1
ATOM 899 N N . ARG A 1 115 ? -7.962 -8.735 14.121 1.00 95.88 115 ARG A N 1
ATOM 900 C CA . ARG A 1 115 ? -8.082 -9.124 15.524 1.00 95.88 115 ARG A CA 1
ATOM 901 C C . ARG A 1 115 ? -6.792 -9.825 15.936 1.00 95.88 115 ARG A C 1
ATOM 903 O O . ARG A 1 115 ? -6.272 -10.632 15.172 1.00 95.88 115 ARG A O 1
ATOM 910 N N . LYS A 1 116 ? -6.271 -9.524 17.122 1.00 91.56 116 LYS A N 1
ATOM 911 C CA . LYS A 1 116 ? -5.050 -10.101 17.694 1.00 91.56 116 LYS A CA 1
ATOM 912 C C . LYS A 1 116 ? -5.313 -11.420 18.411 1.00 91.56 116 LYS A C 1
ATOM 914 O O . LYS A 1 116 ? -4.437 -12.279 18.410 1.00 91.56 116 LYS A O 1
ATOM 919 N N . ASN A 1 117 ? -6.497 -11.594 19.004 1.00 88.94 117 ASN A N 1
ATOM 920 C CA . ASN A 1 117 ? -6.840 -12.797 19.764 1.00 88.94 117 ASN A CA 1
ATOM 921 C C . ASN A 1 117 ? -8.224 -13.379 19.390 1.00 88.94 117 ASN A C 1
ATOM 923 O O . ASN A 1 117 ? -9.249 -12.828 19.798 1.00 88.94 117 ASN A O 1
ATOM 927 N N . PRO A 1 118 ? -8.286 -14.492 18.633 1.00 92.19 118 PRO A N 1
ATOM 928 C CA . PRO A 1 118 ? -7.173 -15.096 17.894 1.00 92.19 118 PRO A CA 1
ATOM 929 C C . PRO A 1 118 ? -6.681 -14.168 16.775 1.00 92.19 118 PRO A C 1
ATOM 931 O O . PRO A 1 118 ? -7.450 -13.336 16.286 1.00 92.19 118 PRO A O 1
ATOM 934 N N . TRP A 1 119 ? -5.421 -14.332 16.355 1.00 92.81 119 TRP A N 1
ATOM 935 C CA . TRP A 1 119 ? -4.867 -13.565 15.239 1.00 92.81 119 TRP A CA 1
ATOM 936 C C . TRP A 1 119 ? -5.635 -13.876 13.955 1.00 92.81 119 TRP A C 1
ATOM 938 O O . TRP A 1 119 ? -5.637 -15.016 13.483 1.00 92.81 119 TRP A O 1
ATOM 948 N N . LYS A 1 120 ? -6.325 -12.877 13.404 1.00 94.19 120 LYS A N 1
ATOM 949 C CA . LYS A 1 120 ? -7.206 -13.067 12.254 1.00 94.19 120 LYS A CA 1
ATOM 950 C C . LYS A 1 120 ? -7.442 -11.763 11.499 1.00 94.19 120 LYS A C 1
ATOM 952 O O . LYS A 1 120 ? -7.745 -10.737 12.102 1.00 94.19 120 LYS A O 1
ATOM 957 N N . VAL A 1 121 ? -7.425 -11.845 10.169 1.00 95.94 121 VAL A N 1
ATOM 958 C CA . VAL A 1 121 ? -8.015 -10.818 9.300 1.00 95.94 121 VAL A CA 1
ATOM 959 C C . VAL A 1 121 ? -9.538 -10.944 9.371 1.00 95.94 121 VAL A C 1
ATOM 961 O O . VAL A 1 121 ? -10.116 -11.956 8.973 1.00 95.94 121 VAL A O 1
ATOM 964 N N . MET A 1 122 ? -10.186 -9.927 9.927 1.00 97.06 122 MET A N 1
ATOM 965 C CA . MET A 1 122 ? -11.638 -9.829 10.079 1.00 97.06 122 MET A CA 1
ATOM 966 C C . MET A 1 122 ? -12.318 -9.368 8.788 1.00 97.06 122 MET A C 1
ATOM 968 O O . MET A 1 122 ? -13.416 -9.823 8.476 1.00 97.06 122 MET A O 1
ATOM 972 N N . LEU A 1 123 ? -11.663 -8.463 8.061 1.00 97.12 123 LEU A N 1
ATOM 973 C CA . LEU A 1 123 ? -12.134 -7.882 6.810 1.00 97.12 123 LEU A CA 1
ATOM 974 C C . LEU A 1 123 ? -10.928 -7.511 5.949 1.00 97.12 123 LEU A C 1
ATOM 976 O O . LEU A 1 123 ? -9.930 -7.018 6.475 1.00 97.12 123 LEU A O 1
ATOM 980 N N . GLN A 1 124 ? -11.052 -7.703 4.641 1.00 97.12 124 GLN A N 1
ATOM 981 C CA . GLN A 1 124 ? -10.164 -7.135 3.636 1.00 97.12 124 GLN A CA 1
ATOM 982 C C . GLN A 1 124 ? -11.024 -6.534 2.527 1.00 97.12 124 GLN A C 1
ATOM 984 O O . GLN A 1 124 ? -11.929 -7.204 2.032 1.00 97.12 124 GLN A O 1
ATOM 989 N N . GLN A 1 125 ? -10.737 -5.296 2.142 1.00 97.38 125 GLN A N 1
ATOM 990 C CA . GLN A 1 125 ? -11.345 -4.637 0.987 1.00 97.38 125 GLN A CA 1
ATOM 991 C C . GLN A 1 125 ? -10.271 -3.931 0.168 1.00 97.38 125 GLN A C 1
ATOM 993 O O . GLN A 1 125 ? -9.264 -3.482 0.721 1.00 97.38 125 GLN A O 1
ATOM 998 N N . SER A 1 126 ? -10.486 -3.838 -1.141 1.00 97.44 126 SER A N 1
ATOM 999 C CA . SER A 1 126 ? -9.564 -3.193 -2.067 1.00 97.44 126 SER A CA 1
ATOM 1000 C C . SER A 1 126 ? -10.284 -2.212 -2.982 1.00 97.44 126 SER A C 1
ATOM 1002 O O . SER A 1 126 ? -11.372 -2.498 -3.479 1.00 97.44 126 SER A O 1
ATOM 1004 N N . SER A 1 127 ? -9.643 -1.083 -3.295 1.00 97.25 127 SER A N 1
ATOM 1005 C CA . SER A 1 127 ? -10.110 -0.195 -4.366 1.00 97.25 127 SER A CA 1
ATOM 1006 C C . SER A 1 127 ? -10.080 -0.915 -5.711 1.00 97.25 127 SER A C 1
ATOM 1008 O O . SER A 1 127 ? -10.904 -0.633 -6.572 1.00 97.25 127 SER A O 1
ATOM 1010 N N . GLY A 1 128 ? -9.206 -1.917 -5.860 1.00 93.38 128 GLY A N 1
ATOM 1011 C CA . GLY A 1 128 ? -9.118 -2.759 -7.048 1.00 93.38 128 GLY A CA 1
ATOM 1012 C C . GLY A 1 128 ? -10.336 -3.655 -7.285 1.00 93.38 128 GLY A C 1
ATOM 1013 O O . GLY A 1 128 ? -10.543 -4.073 -8.422 1.00 93.38 128 GLY A O 1
ATOM 1014 N N . ASP A 1 129 ? -11.166 -3.905 -6.264 1.00 91.00 129 ASP A N 1
ATOM 1015 C CA . ASP A 1 129 ? -12.393 -4.705 -6.407 1.00 91.00 129 ASP A CA 1
ATOM 1016 C C . ASP A 1 129 ? -13.481 -3.952 -7.194 1.00 91.00 129 ASP A C 1
ATOM 1018 O O . ASP A 1 129 ? -14.365 -4.567 -7.789 1.00 91.00 129 ASP A O 1
ATOM 1022 N N . THR A 1 130 ? -13.422 -2.616 -7.200 1.00 86.56 130 THR A N 1
ATOM 1023 C CA . THR A 1 130 ? -14.405 -1.745 -7.869 1.00 86.56 130 THR A CA 1
ATOM 1024 C C . THR A 1 130 ? -13.791 -0.960 -9.022 1.00 86.56 130 THR A C 1
ATOM 1026 O O . THR A 1 130 ? -14.396 -0.853 -10.088 1.00 86.56 130 THR A O 1
ATOM 1029 N N . GLN A 1 131 ? -12.577 -0.446 -8.831 1.00 87.81 131 GLN A N 1
ATOM 1030 C CA . GLN A 1 131 ? -11.858 0.392 -9.780 1.00 87.81 131 GLN A CA 1
ATOM 1031 C C . GLN A 1 131 ? -10.358 0.037 -9.767 1.00 87.81 131 GLN A C 1
ATOM 1033 O O . GLN A 1 131 ? -9.551 0.731 -9.142 1.00 87.81 131 GLN A O 1
ATOM 1038 N N . PRO A 1 132 ? -9.950 -1.055 -10.440 1.00 87.19 132 PRO A N 1
ATOM 1039 C CA . PRO A 1 132 ? -8.537 -1.387 -10.578 1.00 87.19 132 PRO A CA 1
ATOM 1040 C C . PRO A 1 132 ? -7.826 -0.372 -11.481 1.00 87.19 132 PRO A C 1
ATOM 1042 O O . PRO A 1 132 ? -8.274 -0.117 -12.600 1.00 87.19 132 PRO A O 1
ATOM 1045 N N . VAL A 1 133 ? -6.688 0.162 -11.028 1.00 98.06 133 VAL A N 1
ATOM 1046 C CA . VAL A 1 133 ? -5.833 1.051 -11.832 1.00 98.06 133 VAL A CA 1
ATOM 1047 C C . VAL A 1 133 ? -4.745 0.205 -12.493 1.00 98.06 133 VAL A C 1
ATOM 1049 O O . VAL A 1 133 ? -4.016 -0.516 -11.813 1.00 98.06 133 VAL A O 1
ATOM 1052 N N . ARG A 1 134 ? -4.682 0.222 -13.829 1.00 98.38 134 ARG A N 1
ATOM 1053 C CA . ARG A 1 134 ? -3.816 -0.652 -14.639 1.00 98.38 134 ARG A CA 1
ATOM 1054 C C . ARG A 1 134 ? -3.203 0.103 -15.814 1.00 98.38 134 ARG A C 1
ATOM 1056 O O . ARG A 1 134 ? -3.714 1.136 -16.238 1.00 98.38 134 ARG A O 1
ATOM 1063 N N . GLY A 1 135 ? -2.184 -0.498 -16.416 1.00 98.38 135 GLY A N 1
ATOM 1064 C CA . GLY A 1 135 ? -1.489 0.021 -17.582 1.00 98.38 135 GLY A CA 1
ATOM 1065 C C . GLY A 1 135 ? -0.715 1.288 -17.247 1.00 98.38 135 GLY A C 1
ATOM 1066 O O . GLY A 1 135 ? -0.049 1.367 -16.217 1.00 98.38 135 GLY A O 1
ATOM 1067 N N . THR A 1 136 ? -0.780 2.259 -18.150 1.00 98.69 136 THR A N 1
ATOM 1068 C CA . THR A 1 136 ? -0.281 3.610 -17.904 1.00 98.69 136 THR A CA 1
ATOM 1069 C C . THR A 1 136 ? -1.481 4.526 -17.746 1.00 98.69 136 THR A C 1
ATOM 1071 O O . THR A 1 136 ? -2.221 4.741 -18.707 1.00 98.69 136 THR A O 1
ATOM 1074 N N . ALA A 1 137 ? -1.673 5.044 -16.541 1.00 98.38 137 ALA A N 1
ATOM 1075 C CA . ALA A 1 137 ? -2.758 5.950 -16.200 1.00 98.38 137 ALA A CA 1
ATOM 1076 C C . ALA A 1 137 ? -2.201 7.117 -15.390 1.00 98.38 137 ALA A C 1
ATOM 1078 O O . ALA A 1 137 ? -1.353 6.917 -14.518 1.00 98.38 137 ALA A O 1
ATOM 1079 N N . ASP A 1 138 ? -2.685 8.324 -15.679 1.00 98.50 138 ASP A N 1
ATOM 1080 C CA . ASP A 1 138 ? -2.384 9.490 -14.853 1.00 98.50 138 ASP A CA 1
ATOM 1081 C C . ASP A 1 138 ? -3.086 9.387 -13.487 1.00 98.50 138 ASP A C 1
ATOM 1083 O O . ASP A 1 138 ? -3.839 8.438 -13.241 1.00 98.50 138 ASP A O 1
ATOM 1087 N N . TRP A 1 139 ? -2.837 10.353 -12.602 1.00 98.56 139 TRP A N 1
ATOM 1088 C CA . TRP A 1 139 ? -3.423 10.403 -11.262 1.00 98.56 139 TRP A CA 1
ATOM 1089 C C . TRP A 1 139 ? -4.937 10.160 -11.279 1.00 98.56 139 TRP A C 1
ATOM 1091 O O . TRP A 1 139 ? -5.735 10.994 -11.705 1.00 98.56 139 TRP A O 1
ATOM 1101 N N . THR A 1 140 ? -5.321 8.979 -10.807 1.00 98.44 140 THR A N 1
ATOM 1102 C CA . THR A 1 140 ? -6.693 8.491 -10.775 1.00 98.44 140 THR A CA 1
ATOM 1103 C C . THR A 1 140 ? -7.156 8.460 -9.322 1.00 98.44 140 THR A C 1
ATOM 1105 O O . THR A 1 140 ? -6.596 7.691 -8.534 1.00 98.44 140 THR A O 1
ATOM 1108 N N . PRO A 1 141 ? -8.157 9.269 -8.937 1.00 98.19 141 PRO A N 1
ATOM 1109 C CA . PRO A 1 141 ? -8.693 9.229 -7.587 1.00 98.19 141 PRO A CA 1
ATOM 1110 C C . PRO A 1 141 ? -9.456 7.921 -7.362 1.00 98.19 141 PRO A C 1
ATOM 1112 O O . PRO A 1 141 ? -10.217 7.475 -8.225 1.00 98.19 141 PRO A O 1
ATOM 1115 N N . VAL A 1 142 ? -9.276 7.334 -6.183 1.00 97.88 142 VAL A N 1
ATOM 1116 C CA . VAL A 1 142 ? -9.994 6.146 -5.718 1.00 97.88 142 VAL A CA 1
ATOM 1117 C C . VAL A 1 142 ? -10.609 6.402 -4.345 1.00 97.88 142 VAL A C 1
ATOM 1119 O O . VAL A 1 142 ? -10.063 7.140 -3.522 1.00 97.88 142 VAL A O 1
ATOM 1122 N N . GLU A 1 143 ? -11.759 5.783 -4.085 1.00 96.88 143 GLU A N 1
ATOM 1123 C CA . GLU A 1 143 ? -12.481 5.902 -2.817 1.00 96.88 143 GLU A CA 1
ATOM 1124 C C . GLU A 1 143 ? -13.032 4.539 -2.383 1.00 96.88 143 GLU A C 1
ATOM 1126 O O . GLU A 1 143 ? -13.493 3.745 -3.202 1.00 96.88 143 GLU A O 1
ATOM 1131 N N . LEU A 1 144 ? -12.994 4.279 -1.077 1.00 95.56 144 LEU A N 1
ATOM 1132 C CA . LEU A 1 144 ? -13.574 3.110 -0.429 1.00 95.56 144 LEU A CA 1
ATOM 1133 C C . LEU A 1 144 ? -14.375 3.529 0.804 1.00 95.56 144 LEU A C 1
ATOM 1135 O O . LEU A 1 144 ? -13.966 4.406 1.569 1.00 95.56 144 LEU A O 1
ATOM 1139 N N . THR A 1 145 ? -15.474 2.821 1.042 1.00 96.56 145 THR A N 1
ATOM 1140 C CA . THR A 1 145 ? -16.218 2.866 2.303 1.00 96.56 145 THR A CA 1
ATOM 1141 C C . THR A 1 145 ? -16.076 1.519 2.998 1.00 96.56 145 THR A C 1
ATOM 1143 O O . THR A 1 145 ? -16.522 0.500 2.471 1.00 96.56 145 THR A O 1
ATOM 1146 N N . VAL A 1 146 ? -15.449 1.514 4.175 1.00 97.00 146 VAL A N 1
ATOM 1147 C CA . VAL A 1 146 ? -15.064 0.291 4.890 1.00 97.00 146 VAL A CA 1
ATOM 1148 C C . VAL A 1 146 ? -15.831 0.180 6.210 1.00 97.00 146 VAL A C 1
ATOM 1150 O O . VAL A 1 146 ? -15.542 0.937 7.140 1.00 97.00 146 VAL A O 1
ATOM 1153 N N . PRO A 1 147 ? -16.794 -0.752 6.340 1.00 96.88 147 PRO A N 1
ATOM 1154 C CA . PRO A 1 147 ? -17.471 -1.008 7.607 1.00 96.88 147 PRO A CA 1
ATOM 1155 C C . PRO A 1 147 ? -16.560 -1.837 8.521 1.00 96.88 147 PRO A C 1
ATOM 1157 O O . PRO A 1 147 ? -16.423 -3.048 8.344 1.00 96.88 147 PRO A O 1
ATOM 1160 N N . VAL A 1 148 ? -15.926 -1.203 9.508 1.00 96.94 148 VAL A N 1
ATOM 1161 C CA . VAL A 1 148 ? -14.971 -1.871 10.401 1.00 96.94 148 VAL A CA 1
ATOM 1162 C C . VAL A 1 148 ? -15.725 -2.830 11.324 1.00 96.94 148 VAL A C 1
ATOM 1164 O O . VAL A 1 148 ? -16.555 -2.384 12.125 1.00 96.94 148 VAL A O 1
ATOM 1167 N N . PRO A 1 149 ? -15.452 -4.147 11.274 1.00 96.50 149 PRO A N 1
ATOM 1168 C CA . PRO A 1 149 ? -16.156 -5.106 12.113 1.00 96.50 149 PRO A CA 1
ATOM 1169 C C . PRO A 1 149 ? -15.975 -4.807 13.602 1.00 96.50 149 PRO A C 1
ATOM 1171 O O . PRO A 1 149 ? -14.901 -4.388 14.045 1.00 96.50 149 PRO A O 1
ATOM 1174 N N . GLN A 1 150 ? -17.010 -5.085 14.396 1.00 95.31 150 GLN A N 1
ATOM 1175 C CA . GLN A 1 150 ? -16.893 -5.068 15.854 1.00 95.31 150 GLN A CA 1
ATOM 1176 C C . GLN A 1 150 ? -15.797 -6.039 16.331 1.00 95.31 150 GLN A C 1
ATOM 1178 O O . GLN A 1 150 ? -15.634 -7.145 15.800 1.00 95.31 150 GLN A O 1
ATOM 1183 N N . GLY A 1 151 ? -15.033 -5.618 17.341 1.00 92.50 151 GLY A N 1
ATOM 1184 C CA . GLY A 1 151 ? -13.872 -6.366 17.836 1.00 92.50 151 GLY A CA 1
ATOM 1185 C C . GLY A 1 151 ? -12.685 -6.403 16.864 1.00 92.50 151 GLY A C 1
ATOM 1186 O O . GLY A 1 151 ? -11.973 -7.410 16.827 1.00 92.50 151 GLY A O 1
ATOM 1187 N N . THR A 1 152 ? -12.529 -5.359 16.043 1.00 96.19 152 THR A N 1
ATOM 1188 C CA . THR A 1 152 ? -11.282 -5.046 15.329 1.00 96.19 152 THR A CA 1
ATOM 1189 C C . THR A 1 152 ? -10.326 -4.360 16.300 1.00 96.19 152 THR A C 1
ATOM 1191 O O . THR A 1 152 ? -10.697 -3.361 16.911 1.00 96.19 152 THR A O 1
ATOM 1194 N N . ASP A 1 153 ? -9.107 -4.879 16.418 1.00 95.06 153 ASP A N 1
ATOM 1195 C CA . ASP A 1 153 ? -8.071 -4.332 17.298 1.00 95.06 153 ASP A CA 1
ATOM 1196 C C . ASP A 1 153 ? -7.233 -3.249 16.607 1.00 95.06 153 ASP A C 1
ATOM 1198 O O . ASP A 1 153 ? -6.738 -2.339 17.264 1.00 95.06 153 ASP A O 1
ATOM 1202 N N . PHE A 1 154 ? -7.035 -3.361 15.292 1.00 97.06 154 PHE A N 1
ATOM 1203 C CA . PHE A 1 154 ? -6.357 -2.352 14.478 1.00 97.06 154 PHE A CA 1
ATOM 1204 C C . PHE A 1 154 ? -6.701 -2.518 12.996 1.00 97.06 154 PHE A C 1
ATOM 1206 O O . PHE A 1 154 ? -7.146 -3.583 12.550 1.00 97.06 154 PHE A O 1
ATOM 1213 N N . VAL A 1 155 ? -6.473 -1.456 12.231 1.00 98.44 155 VAL A N 1
ATOM 1214 C CA . VAL A 1 155 ? -6.662 -1.422 10.777 1.00 98.44 155 VAL A CA 1
ATOM 1215 C C . VAL A 1 155 ? -5.310 -1.204 10.105 1.00 98.44 155 VAL A C 1
ATOM 1217 O O . VAL A 1 155 ? -4.470 -0.483 10.631 1.00 98.44 155 VAL A O 1
ATOM 1220 N N . VAL A 1 156 ? -5.088 -1.821 8.949 1.00 98.50 156 VAL A N 1
ATOM 1221 C CA . VAL A 1 156 ? -3.900 -1.609 8.116 1.00 98.50 156 VAL A CA 1
ATOM 1222 C C . VAL A 1 156 ? -4.349 -1.065 6.771 1.00 98.50 156 VAL A C 1
ATOM 1224 O O . VAL A 1 156 ? -5.117 -1.725 6.069 1.00 98.50 156 VAL A O 1
ATOM 1227 N N . LEU A 1 157 ? -3.865 0.123 6.419 1.00 98.69 157 LEU A N 1
ATOM 1228 C CA . LEU A 1 157 ? -3.944 0.656 5.062 1.00 98.69 157 LEU A CA 1
ATOM 1229 C C . LEU A 1 157 ? -2.709 0.184 4.292 1.00 98.69 157 LEU A C 1
ATOM 1231 O O . LEU A 1 157 ? -1.600 0.260 4.823 1.00 98.69 157 LEU A O 1
ATOM 1235 N N . ARG A 1 158 ? -2.884 -0.288 3.055 1.00 98.62 158 ARG A N 1
ATOM 1236 C CA . ARG A 1 158 ? -1.780 -0.672 2.169 1.00 98.62 158 ARG A CA 1
ATOM 1237 C C . ARG A 1 158 ? -1.961 -0.065 0.783 1.00 98.62 158 ARG A C 1
ATOM 1239 O O . ARG A 1 158 ? -3.019 -0.207 0.184 1.00 98.62 158 ARG A O 1
ATOM 1246 N N . CYS A 1 159 ? -0.915 0.544 0.258 1.00 98.69 159 CYS A N 1
ATOM 1247 C CA . CYS A 1 159 ? -0.799 0.981 -1.127 1.00 98.69 159 CYS A CA 1
ATOM 1248 C C . CYS A 1 159 ? -0.071 -0.126 -1.885 1.00 98.69 159 CYS A C 1
ATOM 1250 O O . CYS A 1 159 ? 1.105 -0.355 -1.619 1.00 98.69 159 CYS A O 1
ATOM 1252 N N . VAL A 1 160 ? -0.774 -0.872 -2.735 1.00 98.50 160 VAL A N 1
ATOM 1253 C CA . VAL A 1 160 ? -0.320 -2.168 -3.257 1.00 98.50 160 VAL A CA 1
ATOM 1254 C C . VAL A 1 160 ? -0.078 -2.100 -4.759 1.00 98.50 160 VAL A C 1
ATOM 1256 O O . VAL A 1 160 ? -0.956 -1.665 -5.504 1.00 98.50 160 VAL A O 1
ATOM 1259 N N . LEU A 1 161 ? 1.069 -2.621 -5.197 1.00 98.50 161 LEU A N 1
ATOM 1260 C CA . LEU A 1 161 ? 1.364 -2.955 -6.589 1.00 98.50 161 LEU A CA 1
ATOM 1261 C C . LEU A 1 161 ? 1.414 -4.480 -6.735 1.00 98.50 161 LEU A C 1
ATOM 1263 O O . LEU A 1 161 ? 2.221 -5.142 -6.079 1.00 98.50 161 LEU A O 1
ATOM 1267 N N . LYS A 1 162 ? 0.565 -5.026 -7.609 1.00 96.12 162 LYS A N 1
ATOM 1268 C CA . LYS A 1 162 ? 0.579 -6.438 -8.006 1.00 96.12 162 LYS A CA 1
ATOM 1269 C C . LYS A 1 162 ? 1.059 -6.576 -9.443 1.00 96.12 162 LYS A C 1
ATOM 1271 O O . LYS A 1 162 ? 0.669 -5.791 -10.305 1.00 96.12 162 LYS A O 1
ATOM 1276 N N . GLY A 1 163 ? 1.843 -7.614 -9.706 1.00 96.38 163 GLY A N 1
ATOM 1277 C CA . GLY A 1 163 ? 2.482 -7.859 -10.991 1.00 96.38 163 GLY A CA 1
ATOM 1278 C C . GLY A 1 163 ? 3.652 -6.911 -11.248 1.00 96.38 163 GLY A C 1
ATOM 1279 O O . GLY A 1 163 ? 4.351 -6.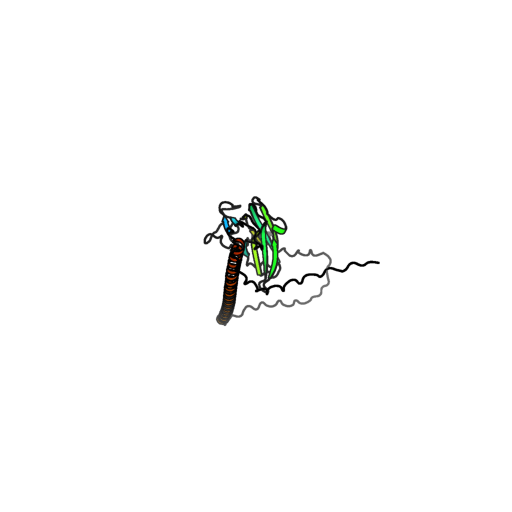517 -10.318 1.00 96.38 163 GLY A O 1
ATOM 1280 N N . MET A 1 164 ? 3.903 -6.590 -12.514 1.00 97.62 164 MET A N 1
ATOM 1281 C CA . MET A 1 164 ? 5.003 -5.704 -12.921 1.00 97.62 164 MET A CA 1
ATOM 1282 C C . MET A 1 164 ? 4.548 -4.251 -13.122 1.00 97.62 164 MET A C 1
ATOM 1284 O O . MET A 1 164 ? 3.350 -3.974 -13.154 1.00 97.62 164 MET A O 1
ATOM 1288 N N . GLY A 1 165 ? 5.514 -3.354 -13.327 1.00 98.50 165 GLY A N 1
ATOM 1289 C CA . GLY A 1 165 ? 5.328 -1.940 -13.656 1.00 98.50 165 GLY A CA 1
ATOM 1290 C C . GLY A 1 165 ? 5.613 -1.013 -12.481 1.00 98.50 165 GLY A C 1
ATOM 1291 O O . GLY A 1 165 ? 6.231 -1.423 -11.499 1.00 98.50 165 GLY A O 1
ATOM 1292 N N . THR A 1 166 ? 5.173 0.237 -12.597 1.00 98.88 166 THR A N 1
ATOM 1293 C CA . THR A 1 166 ? 5.363 1.274 -11.574 1.00 98.88 166 THR A CA 1
ATOM 1294 C C . THR A 1 166 ? 4.016 1.803 -11.108 1.00 98.88 166 THR A C 1
ATOM 1296 O O . THR A 1 166 ? 3.123 2.037 -11.926 1.00 98.88 166 THR A O 1
ATOM 1299 N N . ALA A 1 167 ? 3.876 2.024 -9.805 1.00 98.88 167 ALA A N 1
ATOM 1300 C CA . ALA A 1 167 ? 2.729 2.703 -9.222 1.00 98.88 167 ALA A CA 1
ATOM 1301 C C . ALA A 1 167 ? 3.184 3.766 -8.226 1.00 98.88 167 ALA A C 1
ATOM 1303 O O . ALA A 1 167 ? 4.100 3.528 -7.438 1.00 98.88 167 ALA A O 1
ATOM 1304 N N . TRP A 1 168 ? 2.505 4.907 -8.253 1.00 98.88 168 TRP A N 1
ATOM 1305 C CA . TRP A 1 168 ? 2.658 5.991 -7.295 1.00 98.88 168 TRP A CA 1
ATOM 1306 C C . TRP A 1 168 ? 1.343 6.203 -6.556 1.00 98.88 168 TRP A C 1
ATOM 1308 O O . TRP A 1 168 ? 0.269 6.123 -7.161 1.00 98.88 168 TRP A O 1
ATOM 1318 N N . PHE A 1 169 ? 1.436 6.478 -5.260 1.00 98.75 169 PHE A N 1
ATOM 1319 C CA . PHE A 1 169 ? 0.297 6.698 -4.376 1.00 98.75 169 PHE A CA 1
ATOM 1320 C C . PHE A 1 169 ? 0.502 7.984 -3.592 1.00 98.75 169 PHE A C 1
ATOM 1322 O O . PHE A 1 169 ? 1.581 8.204 -3.041 1.00 98.75 169 PHE A O 1
ATOM 1329 N N . ASP A 1 170 ? -0.534 8.810 -3.542 1.00 98.56 170 ASP A N 1
ATOM 1330 C CA . ASP A 1 170 ? -0.480 10.124 -2.908 1.00 98.56 170 ASP A CA 1
ATOM 1331 C C . ASP A 1 170 ? -1.895 10.620 -2.546 1.00 98.56 170 ASP A C 1
ATOM 1333 O O . ASP A 1 170 ? -2.887 9.944 -2.843 1.00 98.56 170 ASP A O 1
ATOM 1337 N N . ALA A 1 171 ? -2.001 11.779 -1.889 1.00 97.69 171 ALA A N 1
ATOM 1338 C CA . ALA A 1 171 ? -3.238 12.399 -1.420 1.00 97.69 171 ALA A CA 1
ATOM 1339 C C . ALA A 1 171 ? -4.113 11.420 -0.614 1.00 97.69 171 ALA A C 1
ATOM 1341 O O . ALA A 1 171 ? -5.339 11.367 -0.765 1.00 97.69 171 ALA A O 1
ATOM 1342 N N . LEU A 1 172 ? -3.463 10.587 0.206 1.00 98.25 172 LEU A N 1
ATOM 1343 C CA . LEU A 1 172 ? -4.117 9.532 0.971 1.00 98.25 172 LEU A CA 1
ATOM 1344 C C . LEU A 1 172 ? -4.921 10.140 2.120 1.00 98.25 172 LEU A C 1
ATOM 1346 O O . LEU A 1 172 ? -4.529 11.131 2.723 1.00 98.25 172 LEU A O 1
ATOM 1350 N N . SER A 1 173 ? -6.059 9.544 2.450 1.00 98.06 173 SER A N 1
ATOM 1351 C CA . SER A 1 173 ? -6.849 9.977 3.601 1.00 98.06 173 SER A CA 1
ATOM 1352 C C . SER A 1 173 ? -7.663 8.820 4.143 1.00 98.06 173 SER A C 1
ATOM 1354 O O . SER A 1 173 ? -8.258 8.055 3.377 1.00 98.06 173 SER A O 1
ATOM 1356 N N . VAL A 1 174 ? -7.699 8.686 5.466 1.00 98.19 174 VAL A N 1
ATOM 1357 C CA . VAL A 1 174 ? -8.595 7.764 6.157 1.00 98.19 174 VAL A CA 1
ATOM 1358 C C . VAL A 1 174 ? -9.310 8.526 7.252 1.00 98.19 174 VAL A C 1
ATOM 1360 O O . VAL A 1 174 ? -8.715 8.945 8.238 1.00 98.19 174 VAL A O 1
ATOM 1363 N N . ILE A 1 175 ? -10.621 8.646 7.109 1.00 97.00 175 ILE A N 1
ATOM 1364 C CA . ILE A 1 175 ? -11.469 9.364 8.053 1.00 97.00 175 ILE A CA 1
ATOM 1365 C C . ILE A 1 175 ? -12.482 8.386 8.634 1.00 97.00 175 ILE A C 1
ATOM 1367 O O . ILE A 1 175 ? -13.166 7.678 7.893 1.00 97.00 175 ILE A O 1
ATOM 1371 N N . ALA A 1 176 ? -12.616 8.354 9.960 1.00 94.19 176 ALA A N 1
ATOM 1372 C CA . ALA A 1 176 ? -13.737 7.668 10.592 1.00 94.19 176 ALA A CA 1
ATOM 1373 C C . ALA A 1 176 ? -14.989 8.539 10.503 1.00 94.19 176 ALA A C 1
ATOM 1375 O O . ALA A 1 176 ? -15.027 9.644 11.045 1.00 94.19 176 ALA A O 1
ATOM 1376 N N . GLU A 1 177 ? -16.042 8.018 9.880 1.00 88.38 177 GLU A N 1
ATOM 1377 C CA . GLU A 1 177 ? -17.342 8.668 9.929 1.00 88.38 177 GLU A CA 1
ATOM 1378 C C . GLU A 1 177 ? -17.834 8.732 11.388 1.00 88.38 177 GLU A C 1
ATOM 1380 O O . GLU A 1 177 ? -17.528 7.840 12.209 1.00 88.38 177 GLU A O 1
ATOM 1385 N N . PRO A 1 178 ? -18.567 9.796 11.757 1.00 77.06 178 PRO A N 1
ATOM 1386 C CA . PRO A 1 178 ? -19.240 9.839 13.043 1.00 77.06 178 PRO A CA 1
ATOM 1387 C C . PRO A 1 178 ? -20.163 8.617 13.164 1.00 77.06 178 PRO A C 1
ATOM 1389 O O . PRO A 1 178 ? -20.715 8.160 12.156 1.00 77.06 178 PRO A O 1
ATOM 1392 N N . PRO A 1 179 ? -20.318 8.038 14.370 1.00 68.81 179 PRO A N 1
ATOM 1393 C CA . PRO A 1 179 ? -21.288 6.975 14.576 1.00 68.81 179 PRO A CA 1
ATOM 1394 C C . PRO A 1 179 ? -22.639 7.453 14.054 1.00 68.81 179 PRO A C 1
ATOM 1396 O O . PRO A 1 179 ? -23.094 8.535 14.423 1.00 68.81 179 PRO A O 1
ATOM 1399 N N . LYS A 1 180 ? -23.264 6.673 13.172 1.00 62.75 180 LYS A N 1
ATOM 1400 C CA . LYS A 1 180 ? -24.620 6.978 12.727 1.00 62.75 180 LYS A CA 1
ATOM 1401 C C . LYS A 1 180 ? -25.487 6.948 13.981 1.00 62.75 180 LYS A C 1
ATOM 1403 O O . LYS A 1 180 ? -25.559 5.895 14.619 1.00 62.75 180 LYS A O 1
ATOM 1408 N N . GLU A 1 181 ? -26.064 8.088 14.369 1.00 56.06 181 GLU A N 1
ATOM 1409 C CA . GLU A 1 181 ? -27.014 8.111 15.479 1.00 56.06 181 GLU A CA 1
ATOM 1410 C C . GLU A 1 181 ? -28.039 7.002 15.225 1.00 56.06 181 GLU A C 1
ATOM 1412 O O . GLU A 1 181 ? -28.518 6.873 14.087 1.00 56.06 181 GLU A O 1
ATOM 1417 N N . PRO A 1 182 ? -28.334 6.146 16.221 1.00 51.09 182 PRO A N 1
ATOM 1418 C CA . PRO A 1 182 ? -29.422 5.201 16.071 1.00 51.09 182 PRO A CA 1
ATOM 1419 C C . PRO A 1 182 ? -30.642 6.025 15.687 1.00 51.09 182 PRO A C 1
ATOM 1421 O O . PRO A 1 182 ? -30.971 6.987 16.382 1.00 51.09 182 PRO A O 1
ATOM 1424 N N . ALA A 1 183 ? -31.238 5.706 14.534 1.00 46.78 183 ALA A N 1
ATOM 1425 C CA . ALA A 1 183 ? -32.420 6.398 14.058 1.00 46.78 183 ALA A CA 1
ATOM 1426 C C . ALA A 1 183 ? -33.404 6.432 15.225 1.00 46.78 183 ALA A C 1
ATOM 1428 O O . ALA A 1 183 ? -33.828 5.376 15.690 1.00 46.78 183 ALA A O 1
ATOM 1429 N N . ALA A 1 184 ? -33.670 7.629 15.751 1.00 44.75 184 ALA A N 1
ATOM 1430 C CA . ALA A 1 184 ? -34.670 7.801 16.780 1.00 44.75 184 ALA A CA 1
ATOM 1431 C C . ALA A 1 184 ? -35.959 7.228 16.197 1.00 44.75 184 ALA A C 1
ATOM 1433 O O . ALA A 1 184 ? -36.500 7.778 15.231 1.00 44.75 184 ALA A O 1
ATOM 1434 N N . ASP A 1 185 ? -36.390 6.083 16.725 1.00 40.88 185 ASP A N 1
ATOM 1435 C CA . ASP A 1 185 ? -37.698 5.535 16.422 1.00 40.88 185 ASP A CA 1
ATOM 1436 C C . ASP A 1 185 ? -38.688 6.666 16.678 1.00 40.88 185 ASP A C 1
ATOM 1438 O O . ASP A 1 185 ? -38.825 7.164 17.799 1.00 40.88 185 ASP A O 1
ATOM 1442 N N . LYS A 1 186 ? -39.321 7.143 15.603 1.00 39.12 186 LYS A N 1
ATOM 1443 C CA . LYS A 1 186 ? -40.413 8.101 15.720 1.00 39.12 186 LYS A CA 1
ATOM 1444 C C . LYS A 1 186 ? -41.432 7.475 16.674 1.00 39.12 186 LYS A C 1
ATOM 1446 O O . LYS A 1 186 ? -41.913 6.382 16.366 1.00 39.12 186 LYS A O 1
ATOM 1451 N N . PRO A 1 187 ? -41.796 8.132 17.788 1.00 39.00 187 PRO A N 1
ATOM 1452 C CA . PRO A 1 187 ? -42.883 7.640 18.606 1.00 39.00 187 PRO A CA 1
ATOM 1453 C C . PRO A 1 187 ? -44.150 7.718 17.758 1.00 39.00 187 PRO A C 1
ATOM 1455 O O . PRO A 1 187 ? -44.574 8.803 17.353 1.00 39.00 187 PRO A O 1
ATOM 1458 N N . ALA A 1 188 ? -44.721 6.559 17.442 1.00 36.50 188 ALA A N 1
ATOM 1459 C CA . ALA A 1 188 ? -46.078 6.487 16.946 1.00 36.50 188 ALA A CA 1
ATOM 1460 C C . ALA A 1 188 ? -47.012 6.918 18.085 1.00 36.50 188 ALA A C 1
ATOM 1462 O O . ALA A 1 188 ? -47.071 6.295 19.143 1.00 36.50 188 ALA A O 1
ATOM 1463 N N . ASP A 1 189 ? -47.692 8.028 17.843 1.00 36.94 189 ASP A N 1
ATOM 1464 C CA . ASP A 1 189 ? -48.826 8.543 18.594 1.00 36.94 189 ASP A CA 1
ATOM 1465 C C . ASP A 1 189 ? -49.932 7.477 18.688 1.00 36.94 189 ASP A C 1
ATOM 1467 O O . ASP A 1 189 ? -50.393 6.990 17.655 1.00 36.94 189 ASP A O 1
ATOM 1471 N N . THR A 1 190 ? -50.334 7.079 19.903 1.00 35.38 190 THR A N 1
ATOM 1472 C CA . THR A 1 190 ? -51.724 7.246 20.389 1.00 35.38 190 THR A CA 1
ATOM 1473 C C . THR A 1 190 ? -51.976 6.689 21.808 1.00 35.38 190 THR A C 1
ATOM 1475 O O . THR A 1 190 ? -51.811 5.506 22.090 1.00 35.38 190 THR A O 1
ATOM 1478 N N . THR A 1 191 ? -52.542 7.575 22.642 1.00 34.28 191 THR A N 1
ATOM 1479 C CA . THR A 1 191 ? -53.513 7.374 23.752 1.00 34.28 191 THR A CA 1
ATOM 1480 C C . THR A 1 191 ? -53.073 6.901 25.163 1.00 34.28 191 THR A C 1
ATOM 1482 O O . THR A 1 191 ? -52.730 5.750 25.402 1.00 34.28 191 THR A O 1
ATOM 1485 N N . ASP A 1 192 ? -53.214 7.841 26.112 1.00 33.34 192 ASP A N 1
ATOM 1486 C CA . ASP A 1 192 ? -53.205 7.798 27.598 1.00 33.34 192 ASP A CA 1
ATOM 1487 C C . ASP A 1 192 ? -54.430 7.057 28.226 1.00 33.34 192 ASP A C 1
ATOM 1489 O O . ASP A 1 192 ? -55.460 6.960 27.555 1.00 33.34 192 ASP A O 1
ATOM 1493 N N . PRO A 1 193 ? -54.502 6.769 29.557 1.00 48.53 193 PRO A N 1
ATOM 1494 C CA . PRO A 1 193 ? -53.573 6.056 30.454 1.00 48.53 193 PRO A CA 1
ATOM 1495 C C . PRO A 1 193 ? -54.293 4.952 31.300 1.00 48.53 193 PRO A C 1
ATOM 1497 O O . PRO A 1 193 ? -55.523 4.854 31.317 1.00 48.53 193 PRO A O 1
ATOM 1500 N N . PRO A 1 194 ? -53.574 4.196 32.156 1.00 29.22 194 PRO A N 1
ATOM 1501 C CA . PRO A 1 194 ? -54.030 4.157 33.548 1.00 29.22 194 PRO A CA 1
ATOM 1502 C C . PRO A 1 194 ? -52.901 4.394 34.553 1.00 29.22 194 PRO A C 1
ATOM 1504 O O . PRO A 1 194 ? -51.832 3.790 34.514 1.00 29.22 194 PRO A O 1
ATOM 1507 N N . LYS A 1 195 ? -53.201 5.263 35.523 1.00 42.19 195 LYS A N 1
ATOM 1508 C CA . LYS A 1 195 ? -52.405 5.486 36.730 1.00 42.19 195 LYS A CA 1
ATOM 1509 C C . LYS A 1 195 ? -52.227 4.165 37.478 1.00 42.19 195 LYS A C 1
ATOM 1511 O O . LYS A 1 195 ? -53.184 3.627 38.026 1.00 42.19 195 LYS A O 1
ATOM 1516 N N . THR A 1 196 ? -50.997 3.689 37.592 1.00 30.27 196 THR A N 1
ATOM 1517 C CA . THR A 1 196 ? -50.590 2.809 38.690 1.00 30.27 196 THR A CA 1
ATOM 1518 C C . THR A 1 196 ? -49.191 3.223 39.110 1.00 30.27 196 THR A C 1
ATOM 1520 O O . THR A 1 196 ? -48.230 3.110 38.357 1.00 30.27 196 THR A O 1
ATOM 1523 N N . GLN A 1 197 ? -49.111 3.788 40.312 1.00 43.25 197 GLN A N 1
ATOM 1524 C CA . GLN A 1 197 ? -47.859 4.102 40.978 1.00 43.25 197 GLN A CA 1
ATOM 1525 C C . GLN A 1 197 ? -47.088 2.799 41.200 1.00 43.25 197 GLN A C 1
ATOM 1527 O O . GLN A 1 197 ? -47.541 1.938 41.952 1.00 43.25 197 GLN A O 1
ATOM 1532 N N . VAL A 1 198 ? -45.910 2.680 40.590 1.00 31.98 198 VAL A N 1
ATOM 1533 C CA . VAL A 1 198 ? -44.873 1.757 41.049 1.00 31.98 198 VAL A CA 1
ATOM 1534 C C . VAL A 1 198 ? -43.620 2.573 41.335 1.00 31.98 198 VAL A C 1
ATOM 1536 O O . VAL A 1 198 ? -43.104 3.316 40.506 1.00 31.98 198 VAL A O 1
ATOM 1539 N N . LYS A 1 199 ? -43.227 2.454 42.595 1.00 35.53 199 LYS A N 1
ATOM 1540 C CA . LYS A 1 199 ? -42.075 3.007 43.294 1.00 35.53 199 LYS A CA 1
ATOM 1541 C C . LYS A 1 199 ? -40.787 2.827 42.475 1.00 35.53 199 LYS A C 1
ATOM 1543 O O . LYS A 1 199 ? -40.498 1.716 42.038 1.00 35.53 199 LYS A O 1
ATOM 1548 N N . MET A 1 200 ? -40.022 3.906 42.300 1.00 32.75 200 MET A N 1
ATOM 1549 C CA . MET A 1 200 ? -38.665 3.852 41.748 1.00 32.75 200 MET A CA 1
ATOM 1550 C C . MET A 1 200 ? -37.811 2.848 42.543 1.00 32.75 200 MET A C 1
ATOM 1552 O O . MET A 1 200 ? -37.826 2.912 43.776 1.00 32.75 200 MET A O 1
ATOM 1556 N N . PRO A 1 201 ? -37.033 1.966 41.893 1.00 36.84 201 PRO A N 1
ATOM 1557 C CA . PRO A 1 201 ? -35.808 1.484 42.501 1.00 36.84 201 PRO A CA 1
ATOM 1558 C C . PRO A 1 201 ? -34.822 2.654 42.560 1.00 36.84 201 PRO A C 1
ATOM 1560 O O . PRO A 1 201 ? -34.611 3.359 41.573 1.00 36.84 201 PRO A O 1
ATOM 1563 N N . GLU A 1 202 ? -34.277 2.885 43.749 1.00 36.75 202 GLU A N 1
ATOM 1564 C CA . GLU A 1 202 ? -33.175 3.810 43.976 1.00 36.75 202 GLU A CA 1
ATOM 1565 C C . GLU A 1 202 ? -32.029 3.490 43.010 1.00 36.75 202 GLU A C 1
ATOM 1567 O O . GLU A 1 202 ? -31.635 2.334 42.837 1.00 36.75 202 GLU A O 1
ATOM 1572 N N . SER A 1 203 ? -31.517 4.534 42.361 1.00 34.12 203 SER A N 1
ATOM 1573 C CA . SER A 1 203 ? -30.275 4.497 41.598 1.00 34.12 203 SER A CA 1
ATOM 1574 C C . SER A 1 203 ? -29.164 3.872 42.449 1.00 34.12 203 SER A C 1
ATOM 1576 O O . SER A 1 203 ? -29.087 4.190 43.638 1.00 34.12 203 SER A O 1
ATOM 1578 N N . PRO A 1 204 ? -28.265 3.041 41.891 1.00 34.78 204 PRO A N 1
ATOM 1579 C CA . PRO A 1 204 ? -27.086 2.635 42.633 1.00 34.78 204 PRO A CA 1
ATOM 1580 C C . PRO A 1 204 ? -26.277 3.895 42.944 1.00 34.78 204 PRO A C 1
ATOM 1582 O O . PRO A 1 204 ? -25.791 4.587 42.047 1.00 34.78 204 PRO A O 1
ATOM 1585 N N . THR A 1 205 ? -26.199 4.214 44.233 1.00 31.86 205 THR A N 1
ATOM 1586 C CA . THR A 1 205 ? -25.310 5.219 44.797 1.00 31.86 205 THR A CA 1
ATOM 1587 C C . THR A 1 205 ? -23.916 4.982 44.235 1.00 31.86 205 THR A C 1
ATOM 1589 O O . THR A 1 205 ? -23.320 3.932 44.470 1.00 31.86 205 THR A O 1
ATOM 1592 N N . VAL A 1 206 ? -23.401 5.951 43.478 1.00 37.59 206 VAL A N 1
ATOM 1593 C CA . VAL A 1 206 ? -21.973 6.041 43.180 1.00 37.59 206 VAL A CA 1
ATOM 1594 C C . VAL A 1 206 ? -21.289 6.213 44.530 1.00 37.59 206 VAL A C 1
ATOM 1596 O O . VAL A 1 206 ? -21.340 7.286 45.133 1.00 37.59 206 VAL A O 1
ATOM 1599 N N . GLU A 1 207 ? -20.736 5.120 45.046 1.00 36.41 207 GLU A N 1
ATOM 1600 C CA . GLU A 1 207 ? -19.904 5.134 46.237 1.00 36.41 207 GLU A CA 1
ATOM 1601 C C . GLU A 1 207 ? -18.698 6.019 45.900 1.00 36.41 207 GLU A C 1
ATOM 1603 O O . GLU A 1 207 ? -17.872 5.684 45.049 1.00 36.41 207 GLU A O 1
ATOM 1608 N N . GLN A 1 208 ? -18.649 7.212 46.498 1.00 37.62 208 GLN A N 1
ATOM 1609 C CA . GLN A 1 208 ? -17.445 8.031 46.470 1.00 37.62 208 GLN A CA 1
ATOM 1610 C C . GLN A 1 208 ? -16.295 7.158 46.986 1.00 37.62 208 GLN A C 1
ATOM 1612 O O . GLN A 1 208 ? -16.464 6.516 48.030 1.00 37.62 208 GLN A O 1
ATOM 1617 N N . PRO A 1 209 ? -15.146 7.094 46.290 1.00 40.34 209 PRO A N 1
ATOM 1618 C CA . PRO A 1 209 ? -14.036 6.297 46.771 1.00 40.34 209 PRO A CA 1
ATOM 1619 C C . PRO A 1 209 ? -13.634 6.834 48.143 1.00 40.34 209 PRO A C 1
ATOM 1621 O O . PRO A 1 209 ? -13.317 8.016 48.305 1.00 40.34 209 PRO A O 1
ATOM 1624 N N . LYS A 1 210 ? -13.689 5.947 49.141 1.00 44.09 210 LYS A N 1
ATOM 1625 C CA . LYS A 1 210 ? -13.086 6.171 50.456 1.00 44.09 210 LYS A CA 1
ATOM 1626 C C . LYS A 1 210 ? -11.631 6.619 50.247 1.00 44.09 210 LYS A C 1
ATOM 1628 O O . LYS A 1 210 ? -11.011 6.171 49.278 1.00 44.09 210 LYS A O 1
ATOM 1633 N N . PRO A 1 211 ? -11.070 7.469 51.124 1.00 36.66 211 PRO A N 1
ATOM 1634 C CA . PRO A 1 211 ? -9.664 7.846 51.037 1.00 36.66 211 PRO A CA 1
ATOM 1635 C C . PRO A 1 211 ? -8.814 6.572 50.957 1.00 36.66 211 PRO A C 1
ATOM 1637 O O . PRO A 1 211 ? -8.869 5.743 51.864 1.00 36.66 211 PRO A O 1
ATOM 1640 N N . MET A 1 212 ? -8.099 6.379 49.844 1.00 42.53 212 MET A N 1
ATOM 1641 C CA . MET A 1 212 ? -7.196 5.244 49.657 1.00 42.53 212 MET A CA 1
ATOM 1642 C C . MET A 1 212 ? -5.993 5.402 50.589 1.00 42.53 212 MET A C 1
ATOM 1644 O O . MET A 1 212 ? -4.947 5.916 50.196 1.00 42.53 212 MET A O 1
ATOM 1648 N N . GLU A 1 213 ? -6.113 4.921 51.820 1.00 50.81 213 GLU A N 1
ATOM 1649 C CA . GLU A 1 213 ? -4.955 4.400 52.540 1.00 50.81 213 GLU A CA 1
ATOM 1650 C C . GLU A 1 213 ? -4.596 3.051 51.891 1.00 50.81 213 GLU A C 1
ATOM 1652 O O . GLU A 1 213 ? -5.174 2.020 52.219 1.00 50.81 213 GLU A O 1
ATOM 1657 N N . GLY A 1 214 ? -3.714 3.080 50.881 1.00 50.94 214 GLY A N 1
ATOM 1658 C CA . GLY A 1 214 ? -3.235 1.872 50.183 1.00 50.94 214 GLY A CA 1
ATOM 1659 C C . GLY A 1 214 ? -2.768 2.047 48.728 1.00 50.94 214 GLY A C 1
ATOM 1660 O O . GLY A 1 214 ? -2.266 1.100 48.132 1.00 50.94 214 GLY A O 1
ATOM 1661 N N . GLY A 1 215 ? -2.889 3.245 48.139 1.00 53.47 215 GLY A N 1
ATOM 1662 C CA . GLY A 1 215 ? -2.699 3.450 46.692 1.00 53.47 215 GLY A CA 1
ATOM 1663 C C . GLY A 1 215 ? -1.295 3.182 46.128 1.00 53.47 215 GLY A C 1
ATOM 1664 O O . GLY A 1 215 ? -1.159 3.009 44.920 1.00 53.47 215 GLY A O 1
ATOM 1665 N N . ASN A 1 216 ? -0.251 3.128 46.960 1.00 63.59 216 ASN A N 1
ATOM 1666 C CA . ASN A 1 216 ? 1.113 2.921 46.466 1.00 63.59 216 ASN A CA 1
ATOM 1667 C C . ASN A 1 216 ? 1.423 1.437 46.214 1.00 63.59 216 ASN A C 1
ATOM 1669 O O . ASN A 1 216 ? 2.030 1.109 45.199 1.00 63.59 216 ASN A O 1
ATOM 1673 N N . ASP A 1 217 ? 0.937 0.539 47.074 1.00 75.44 217 ASP A N 1
ATOM 1674 C CA . ASP A 1 217 ? 1.234 -0.896 46.984 1.00 75.44 217 ASP A CA 1
ATOM 1675 C C . ASP A 1 217 ? 0.486 -1.556 45.817 1.00 75.44 217 ASP A C 1
ATOM 1677 O O . ASP A 1 217 ? 1.045 -2.386 45.105 1.00 75.44 217 ASP A O 1
ATOM 1681 N N . GLU A 1 218 ? -0.752 -1.131 45.545 1.00 77.94 218 GLU A N 1
ATOM 1682 C CA . GLU A 1 218 ? -1.547 -1.645 44.423 1.00 77.94 218 GLU A CA 1
ATOM 1683 C C . GLU A 1 218 ? -1.017 -1.155 43.063 1.00 77.94 218 GLU A C 1
ATOM 1685 O O . GLU A 1 218 ? -0.951 -1.918 42.096 1.00 77.94 218 GLU A O 1
ATOM 1690 N N . LEU A 1 219 ? -0.561 0.101 42.979 1.00 75.50 219 LEU A N 1
ATOM 1691 C CA . LEU A 1 219 ? 0.138 0.611 41.794 1.00 75.50 219 LEU A CA 1
ATOM 1692 C C . LEU A 1 219 ? 1.475 -0.102 41.578 1.00 75.50 219 LEU A C 1
ATOM 1694 O O . LEU A 1 219 ? 1.827 -0.426 40.442 1.00 75.50 219 LEU A O 1
ATOM 1698 N N . GLN A 1 220 ? 2.203 -0.376 42.659 1.00 80.56 220 GLN A N 1
ATOM 1699 C CA . GLN A 1 220 ? 3.477 -1.080 42.608 1.00 80.56 220 GLN A CA 1
ATOM 1700 C C . GLN A 1 220 ? 3.292 -2.544 42.185 1.00 80.56 220 GLN A C 1
ATOM 1702 O O . GLN A 1 220 ? 4.068 -3.031 41.363 1.00 80.56 220 GLN A O 1
ATOM 1707 N N . GLN A 1 221 ? 2.220 -3.200 42.636 1.00 85.75 221 GLN A N 1
ATOM 1708 C CA . GLN A 1 221 ? 1.841 -4.540 42.189 1.00 85.75 221 GLN A CA 1
ATOM 1709 C C . GLN A 1 221 ? 1.486 -4.558 40.696 1.00 85.75 221 GLN A C 1
ATOM 1711 O O . GLN A 1 221 ? 2.046 -5.347 39.940 1.00 85.75 221 GLN A O 1
ATOM 1716 N N . ARG A 1 222 ? 0.645 -3.627 40.228 1.00 82.81 222 ARG A N 1
ATOM 1717 C CA . ARG A 1 222 ? 0.277 -3.528 38.803 1.00 82.81 222 ARG A CA 1
ATOM 1718 C C . ARG A 1 222 ? 1.481 -3.266 37.898 1.00 82.81 222 ARG A C 1
ATOM 1720 O O . ARG A 1 222 ? 1.539 -3.784 36.783 1.00 82.81 222 ARG A O 1
ATOM 1727 N N . LEU A 1 223 ? 2.444 -2.468 38.362 1.00 84.12 223 LEU A N 1
ATOM 1728 C CA . LEU A 1 223 ? 3.683 -2.220 37.629 1.00 84.12 223 LEU A CA 1
ATOM 1729 C C . LEU A 1 223 ? 4.548 -3.484 37.549 1.00 84.12 223 LEU A C 1
ATOM 1731 O O . LEU A 1 223 ? 5.106 -3.769 36.491 1.00 84.12 223 LEU A O 1
ATOM 1735 N N . GLN A 1 224 ? 4.639 -4.254 38.635 1.00 87.44 224 GLN A N 1
ATOM 1736 C CA . GLN A 1 224 ? 5.366 -5.525 38.651 1.00 87.44 224 GLN A CA 1
ATOM 1737 C C . GLN A 1 224 ? 4.718 -6.564 37.734 1.00 87.44 224 GLN A C 1
ATOM 1739 O O . GLN A 1 224 ? 5.429 -7.215 36.968 1.00 87.44 224 GLN A O 1
ATOM 1744 N N . ASP A 1 225 ? 3.390 -6.667 37.748 1.00 89.31 225 ASP A N 1
ATOM 1745 C CA . ASP A 1 225 ? 2.644 -7.585 36.885 1.00 89.31 225 ASP A CA 1
ATOM 1746 C C . ASP A 1 225 ? 2.855 -7.223 35.407 1.00 89.31 225 ASP A C 1
ATOM 1748 O O . ASP A 1 225 ? 3.237 -8.070 34.598 1.00 89.31 225 ASP A O 1
ATOM 1752 N N . SER A 1 226 ? 2.743 -5.933 35.068 1.00 82.94 226 SER A N 1
ATOM 1753 C CA . SER A 1 226 ? 3.022 -5.423 33.720 1.00 82.94 226 SER A CA 1
ATOM 1754 C C . SER A 1 226 ? 4.466 -5.704 33.273 1.00 82.94 226 SER A C 1
ATOM 1756 O O . SER A 1 226 ? 4.708 -6.117 32.137 1.00 82.94 226 SER A O 1
ATOM 1758 N N . GLN A 1 227 ? 5.446 -5.545 34.167 1.00 84.69 227 GLN A N 1
ATOM 1759 C CA . GLN A 1 227 ? 6.846 -5.867 33.880 1.00 84.69 227 GLN A CA 1
ATOM 1760 C C . GLN A 1 227 ? 7.081 -7.372 33.694 1.00 84.69 227 GLN A C 1
ATOM 1762 O O . GLN A 1 227 ? 7.883 -7.761 32.841 1.00 84.69 227 GLN A O 1
ATOM 1767 N N . ALA A 1 228 ? 6.401 -8.222 34.464 1.00 89.56 228 ALA A N 1
ATOM 1768 C CA . ALA A 1 228 ? 6.484 -9.672 34.323 1.00 89.56 228 ALA A CA 1
ATOM 1769 C C . ALA A 1 228 ? 5.894 -10.139 32.983 1.00 89.56 228 ALA A C 1
ATOM 1771 O O . ALA A 1 228 ? 6.498 -10.967 32.296 1.00 89.56 228 ALA A O 1
ATOM 1772 N N . GLU A 1 229 ? 4.770 -9.558 32.562 1.00 88.00 229 GLU A N 1
ATOM 1773 C CA . GLU A 1 229 ? 4.169 -9.823 31.253 1.00 88.00 229 GLU A CA 1
ATOM 1774 C C . GLU A 1 229 ? 5.072 -9.370 30.100 1.00 88.00 229 GLU A C 1
ATOM 1776 O O . GLU A 1 229 ? 5.283 -10.128 29.152 1.00 88.00 229 GLU A O 1
ATOM 1781 N N . LEU A 1 230 ? 5.670 -8.177 30.198 1.00 85.56 230 LEU A N 1
ATOM 1782 C CA . LEU A 1 230 ? 6.632 -7.680 29.207 1.00 85.56 230 LEU A CA 1
ATOM 1783 C C . LEU A 1 230 ? 7.855 -8.588 29.077 1.00 85.56 230 LEU A C 1
ATOM 1785 O O . LEU A 1 230 ? 8.310 -8.851 27.964 1.00 85.56 230 LEU A O 1
ATOM 1789 N N . ARG A 1 231 ? 8.380 -9.102 30.195 1.00 87.25 231 ARG A N 1
ATOM 1790 C CA . ARG A 1 231 ? 9.483 -10.074 30.173 1.00 87.25 231 ARG A CA 1
ATOM 1791 C C . ARG A 1 231 ? 9.072 -11.356 29.463 1.00 87.25 231 ARG A C 1
ATOM 1793 O O . ARG A 1 231 ? 9.752 -11.764 28.530 1.00 87.25 231 ARG A O 1
ATOM 1800 N N . LYS A 1 232 ? 7.912 -11.913 29.813 1.00 90.25 232 LYS A N 1
ATOM 1801 C CA . LYS A 1 232 ? 7.377 -13.118 29.170 1.00 90.25 232 LYS A CA 1
ATOM 1802 C C . LYS A 1 232 ? 7.177 -12.934 27.660 1.00 90.25 232 LYS A C 1
ATOM 1804 O O . LYS A 1 232 ? 7.486 -13.839 26.889 1.00 90.25 232 LYS A O 1
ATOM 1809 N N . MET A 1 233 ? 6.682 -11.772 27.229 1.00 78.38 233 MET A N 1
ATOM 1810 C CA . MET A 1 233 ? 6.531 -11.452 25.804 1.00 78.38 233 MET A CA 1
ATOM 1811 C C . MET A 1 233 ? 7.882 -11.324 25.092 1.00 78.38 233 MET A C 1
ATOM 1813 O O . MET A 1 233 ? 8.028 -11.834 23.983 1.00 78.38 233 MET A O 1
ATOM 1817 N N . ASN A 1 234 ? 8.875 -10.692 25.721 1.00 83.56 234 ASN A N 1
ATOM 1818 C CA . ASN A 1 234 ? 10.226 -10.598 25.166 1.00 83.56 234 ASN A CA 1
ATOM 1819 C C . ASN A 1 234 ? 10.906 -11.967 25.048 1.00 83.56 234 ASN A C 1
ATOM 1821 O O . ASN A 1 234 ? 11.564 -12.228 24.041 1.00 83.56 234 ASN A O 1
ATOM 1825 N N . ASP A 1 235 ? 10.718 -12.849 26.029 1.00 88.94 235 ASP A N 1
ATOM 1826 C CA . ASP A 1 235 ? 11.254 -14.211 25.987 1.00 88.94 235 ASP A CA 1
ATOM 1827 C C . ASP A 1 235 ? 10.614 -15.015 24.846 1.00 88.94 235 ASP A C 1
ATOM 1829 O O . ASP A 1 235 ? 11.324 -15.602 24.030 1.00 88.94 235 ASP A O 1
ATOM 1833 N N . ALA A 1 236 ? 9.287 -14.943 24.695 1.00 86.19 236 ALA A N 1
ATOM 1834 C CA . ALA A 1 236 ? 8.583 -15.579 23.580 1.00 86.19 236 ALA A CA 1
ATOM 1835 C C . ALA A 1 236 ? 9.025 -15.025 22.211 1.00 86.19 236 ALA A C 1
ATOM 1837 O O . ALA A 1 236 ? 9.195 -15.777 21.249 1.00 86.19 236 ALA A O 1
ATOM 1838 N N . LEU A 1 237 ? 9.253 -13.710 22.111 1.00 83.00 237 LEU A N 1
ATOM 1839 C CA . LEU A 1 237 ? 9.764 -13.085 20.890 1.00 83.00 237 LEU A CA 1
ATOM 1840 C C . LEU A 1 237 ? 11.181 -13.570 20.566 1.00 83.00 237 LEU A C 1
ATOM 1842 O O . LEU A 1 237 ? 11.496 -13.843 19.408 1.00 83.00 237 LEU A O 1
ATOM 1846 N N . ARG A 1 238 ? 12.034 -13.712 21.583 1.00 86.44 238 ARG A N 1
ATOM 1847 C CA . ARG A 1 238 ? 13.387 -14.242 21.425 1.00 86.44 238 ARG A CA 1
ATOM 1848 C C . ARG A 1 238 ? 13.367 -15.688 20.938 1.00 86.44 238 ARG A C 1
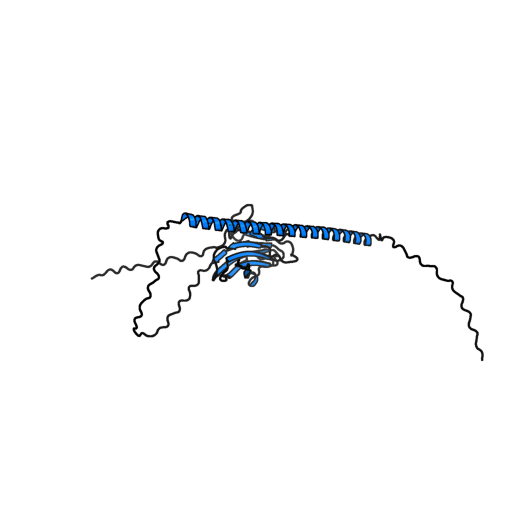ATOM 1850 O O . ARG A 1 238 ? 14.072 -15.997 19.982 1.00 86.44 238 ARG A O 1
ATOM 1857 N N . GLU A 1 239 ? 12.529 -16.539 21.524 1.00 87.12 239 GLU A N 1
ATOM 1858 C CA . GLU A 1 239 ? 12.345 -17.924 21.069 1.00 87.12 239 GLU A CA 1
ATOM 1859 C C . GLU A 1 239 ? 11.866 -17.984 19.613 1.00 87.12 239 GLU A C 1
ATOM 1861 O O . GLU A 1 239 ? 12.391 -18.763 18.811 1.00 87.12 239 GLU A O 1
ATOM 1866 N N . SER A 1 240 ? 10.918 -17.117 19.243 1.00 80.88 240 SER A N 1
ATOM 1867 C CA . SER A 1 240 ? 10.442 -16.995 17.864 1.00 80.88 240 SER A CA 1
ATOM 1868 C C . SER A 1 240 ? 11.564 -16.570 16.914 1.00 80.88 240 SER A C 1
ATOM 1870 O O . SER A 1 240 ? 11.744 -17.174 15.857 1.00 80.88 240 SER A O 1
ATOM 1872 N N . ASN A 1 241 ? 12.369 -15.576 17.291 1.00 85.00 241 ASN A N 1
ATOM 1873 C CA . ASN A 1 241 ? 13.504 -15.122 16.489 1.00 85.00 241 ASN A CA 1
ATOM 1874 C C . ASN A 1 241 ? 14.565 -16.222 16.329 1.00 85.00 241 ASN A C 1
ATOM 1876 O O . ASN A 1 241 ? 15.095 -16.417 15.236 1.00 85.00 241 ASN A O 1
ATOM 1880 N N . GLU A 1 242 ? 14.848 -16.991 17.381 1.00 90.44 242 GLU A N 1
ATOM 1881 C CA . GLU A 1 242 ? 15.771 -18.129 17.320 1.00 90.44 242 GLU A CA 1
ATOM 1882 C C . GLU A 1 242 ? 15.235 -19.266 16.433 1.00 90.44 242 GLU A C 1
ATOM 1884 O O . GLU A 1 242 ? 16.001 -19.910 15.708 1.00 90.44 242 GLU A O 1
ATOM 1889 N N . ALA A 1 243 ? 13.924 -19.519 16.442 1.00 88.38 243 ALA A N 1
ATOM 1890 C CA . ALA A 1 243 ? 13.288 -20.471 15.533 1.00 88.38 243 ALA A CA 1
ATOM 1891 C C . ALA A 1 243 ? 13.373 -20.009 14.069 1.00 88.38 243 ALA A C 1
ATOM 1893 O O . ALA A 1 243 ? 13.769 -20.794 13.203 1.00 88.38 243 ALA A O 1
ATOM 1894 N N . LEU A 1 244 ? 13.098 -18.730 13.803 1.00 86.44 244 LEU A N 1
ATOM 1895 C CA . LEU A 1 244 ? 13.211 -18.140 12.468 1.00 86.44 244 LEU A CA 1
ATOM 1896 C C . LEU A 1 244 ? 14.650 -18.193 11.947 1.00 86.44 244 LEU A C 1
ATOM 1898 O O . LEU A 1 244 ? 14.880 -18.628 10.821 1.00 86.44 244 LEU A O 1
ATOM 1902 N N . LEU A 1 245 ? 15.640 -17.846 12.773 1.00 89.19 245 LEU A N 1
ATOM 1903 C CA . LEU A 1 245 ? 17.055 -17.948 12.400 1.00 89.19 245 LEU A CA 1
ATOM 1904 C C . LEU A 1 245 ? 17.464 -19.386 12.054 1.00 89.19 245 LEU A C 1
ATOM 1906 O O . LEU A 1 245 ? 18.240 -19.598 11.120 1.00 89.19 245 LEU A O 1
ATOM 1910 N N . ARG A 1 246 ? 16.939 -20.387 12.774 1.00 89.75 246 ARG A N 1
ATOM 1911 C CA . ARG A 1 246 ? 17.154 -21.801 12.428 1.00 89.75 246 ARG A CA 1
ATOM 1912 C C . ARG A 1 246 ? 16.538 -22.152 11.077 1.00 89.75 246 ARG A C 1
ATOM 1914 O O . ARG A 1 246 ? 17.190 -22.830 10.286 1.00 89.75 246 ARG A O 1
ATOM 1921 N N . GLN A 1 247 ? 15.332 -21.669 10.796 1.00 90.31 247 GLN A N 1
ATOM 1922 C CA . GLN A 1 247 ? 14.661 -21.908 9.520 1.00 90.31 247 GLN A CA 1
ATOM 1923 C C . GLN A 1 247 ? 15.404 -21.254 8.349 1.00 90.31 247 GLN A C 1
ATOM 1925 O O . GLN A 1 247 ? 15.618 -21.903 7.329 1.00 90.31 247 GLN A O 1
ATOM 1930 N N . VAL A 1 248 ? 15.870 -20.012 8.512 1.00 89.94 248 VAL A N 1
ATOM 1931 C CA . VAL A 1 248 ? 16.680 -19.315 7.500 1.00 89.94 248 VAL A CA 1
ATOM 1932 C C . VAL A 1 248 ? 17.964 -20.089 7.206 1.00 89.94 248 VAL A C 1
ATOM 1934 O O . VAL A 1 248 ? 18.293 -20.303 6.042 1.00 89.94 248 VAL A O 1
ATOM 1937 N N . LYS A 1 249 ? 18.662 -20.585 8.236 1.00 88.19 249 LYS A N 1
ATOM 1938 C CA . LYS A 1 249 ? 19.863 -21.417 8.044 1.00 88.19 249 LYS A CA 1
ATOM 1939 C C . LYS A 1 249 ? 19.566 -22.728 7.316 1.00 88.19 249 LYS A C 1
ATOM 1941 O O . LYS A 1 249 ? 20.349 -23.132 6.461 1.00 88.19 249 LYS A O 1
ATOM 1946 N N . ALA A 1 250 ? 18.454 -23.389 7.639 1.00 89.69 250 ALA A N 1
ATOM 1947 C CA . ALA A 1 250 ? 18.044 -24.611 6.949 1.00 89.69 250 ALA A CA 1
ATOM 1948 C C . ALA A 1 250 ? 17.753 -24.341 5.464 1.00 89.69 250 ALA A C 1
ATOM 1950 O O . ALA A 1 250 ? 18.239 -25.063 4.599 1.00 89.69 250 ALA A O 1
ATOM 1951 N N . MET A 1 251 ? 17.045 -23.249 5.171 1.00 90.38 251 MET A N 1
ATOM 1952 C CA . MET A 1 251 ? 16.732 -22.835 3.804 1.00 90.38 251 MET A CA 1
ATOM 1953 C C . MET A 1 251 ? 17.992 -22.481 3.004 1.00 90.38 251 MET A C 1
ATOM 1955 O O . MET A 1 251 ? 18.118 -22.867 1.846 1.00 90.38 251 MET A O 1
ATOM 1959 N N . GLN A 1 252 ? 18.964 -21.806 3.623 1.00 87.94 252 GLN A N 1
ATOM 1960 C CA . GLN A 1 252 ? 20.261 -21.529 2.997 1.00 87.94 252 GLN A CA 1
ATOM 1961 C C . GLN A 1 252 ? 21.012 -22.821 2.642 1.00 87.94 252 GLN A C 1
ATOM 1963 O O . GLN A 1 252 ? 21.514 -22.943 1.527 1.00 87.94 252 GLN A O 1
ATOM 1968 N N . ALA A 1 253 ? 21.023 -23.814 3.538 1.00 90.62 253 ALA A N 1
ATOM 1969 C CA . ALA A 1 253 ? 21.649 -25.108 3.266 1.00 90.62 253 ALA A CA 1
ATOM 1970 C C . ALA A 1 253 ? 20.963 -25.866 2.112 1.00 90.62 253 ALA A C 1
ATOM 1972 O O . ALA A 1 253 ? 21.636 -26.516 1.309 1.00 90.62 253 ALA A O 1
ATOM 1973 N N . GLU A 1 254 ? 19.635 -25.769 1.995 1.00 93.25 254 GLU A N 1
ATOM 1974 C CA . GLU A 1 254 ? 18.898 -26.327 0.856 1.00 93.25 254 GLU A CA 1
ATOM 1975 C C . GLU A 1 254 ? 19.225 -25.609 -0.457 1.00 93.25 254 GLU A C 1
ATOM 1977 O O . GLU A 1 254 ? 19.444 -26.273 -1.472 1.00 93.25 254 GLU A O 1
ATOM 1982 N N . LEU A 1 255 ? 19.323 -24.275 -0.446 1.00 91.06 255 LEU A N 1
ATOM 1983 C CA . LEU A 1 255 ? 19.722 -23.497 -1.622 1.00 91.06 255 LEU A CA 1
ATOM 1984 C C . LEU A 1 255 ? 21.145 -23.839 -2.080 1.00 91.06 255 LEU A C 1
ATOM 1986 O O . LEU A 1 255 ? 21.374 -24.004 -3.280 1.00 91.06 255 LEU A O 1
ATOM 1990 N N . ASP A 1 256 ? 22.088 -24.007 -1.151 1.00 91.56 256 ASP A N 1
ATOM 1991 C CA . ASP A 1 256 ? 23.461 -24.414 -1.469 1.00 91.56 256 ASP A CA 1
ATOM 1992 C C . ASP A 1 256 ? 23.510 -25.816 -2.081 1.00 91.56 256 ASP A C 1
ATOM 1994 O O . ASP A 1 256 ? 24.218 -26.053 -3.066 1.00 91.56 256 ASP A O 1
ATOM 1998 N N . LYS A 1 257 ? 22.713 -26.747 -1.543 1.00 93.06 257 LYS A N 1
ATOM 1999 C CA . LYS A 1 257 ? 22.571 -28.086 -2.115 1.00 93.06 257 LYS A CA 1
ATOM 2000 C C . LYS A 1 257 ? 22.019 -28.018 -3.538 1.00 93.06 257 LYS A C 1
ATOM 2002 O O . LYS A 1 257 ? 22.620 -28.587 -4.445 1.00 93.06 257 LYS A O 1
ATOM 2007 N N . LEU A 1 258 ? 20.931 -27.279 -3.749 1.00 91.25 258 LEU A N 1
ATOM 2008 C CA . LEU A 1 258 ? 20.304 -27.159 -5.063 1.00 91.25 258 LEU A CA 1
ATOM 2009 C C . LEU A 1 258 ? 21.253 -26.517 -6.083 1.00 91.25 258 LEU A C 1
ATOM 2011 O O . LEU A 1 258 ? 21.330 -26.952 -7.231 1.00 91.25 258 LEU A O 1
ATOM 2015 N N . ARG A 1 259 ? 22.029 -25.515 -5.661 1.00 92.00 259 ARG A N 1
ATOM 2016 C CA . ARG A 1 259 ? 23.046 -24.879 -6.503 1.00 92.00 259 ARG A CA 1
ATOM 2017 C C . ARG A 1 259 ? 24.135 -25.865 -6.927 1.00 92.00 259 ARG A C 1
ATOM 2019 O O . ARG A 1 259 ? 24.550 -25.839 -8.087 1.00 92.00 259 ARG A O 1
ATOM 2026 N N . ASN A 1 260 ? 24.582 -26.730 -6.017 1.00 92.56 260 ASN A N 1
ATOM 2027 C CA . ASN A 1 260 ? 25.540 -27.788 -6.334 1.00 92.56 260 ASN A CA 1
ATOM 2028 C C . ASN A 1 260 ? 24.941 -28.824 -7.292 1.00 92.56 260 ASN A C 1
ATOM 2030 O O . ASN A 1 260 ? 25.586 -29.162 -8.281 1.00 92.56 260 ASN A O 1
ATOM 2034 N N . ASP A 1 261 ? 23.699 -29.252 -7.064 1.00 91.69 261 ASP A N 1
ATOM 2035 C CA . ASP A 1 261 ? 23.007 -30.210 -7.931 1.00 91.69 261 ASP A CA 1
ATOM 2036 C C . ASP A 1 261 ? 22.852 -29.659 -9.359 1.00 91.69 261 ASP A C 1
ATOM 2038 O O . ASP A 1 261 ? 23.156 -30.350 -10.333 1.00 91.69 261 ASP A O 1
ATOM 2042 N N . VAL A 1 262 ? 22.465 -28.384 -9.501 1.00 92.94 262 VAL A N 1
ATOM 2043 C CA . VAL A 1 262 ? 22.385 -27.698 -10.803 1.00 92.94 262 VAL A CA 1
ATOM 2044 C C . VAL A 1 262 ? 23.756 -27.621 -11.472 1.00 92.94 262 VAL A C 1
ATOM 2046 O O . VAL A 1 262 ? 23.864 -27.859 -12.676 1.00 92.94 262 VAL A O 1
ATOM 2049 N N . LYS A 1 263 ? 24.817 -27.325 -10.713 1.00 90.94 263 LYS A N 1
ATOM 2050 C CA . LYS A 1 263 ? 26.184 -27.293 -11.245 1.00 90.94 263 LYS A CA 1
ATOM 2051 C C . LYS A 1 263 ? 26.607 -28.666 -11.771 1.00 90.94 263 LYS A C 1
ATOM 2053 O O . LYS A 1 263 ? 27.048 -28.755 -12.914 1.00 90.94 263 LYS A O 1
ATOM 2058 N N . THR A 1 264 ? 26.422 -29.727 -10.987 1.00 89.88 264 THR A N 1
ATOM 2059 C CA . THR A 1 264 ? 26.745 -31.102 -11.396 1.00 89.88 264 THR A CA 1
ATOM 2060 C C . THR A 1 264 ? 25.914 -31.542 -12.597 1.00 89.88 264 THR A C 1
ATOM 2062 O O . THR A 1 264 ? 26.435 -32.175 -13.515 1.00 89.88 264 THR A O 1
ATOM 2065 N N . PHE A 1 265 ? 24.630 -31.181 -12.638 1.00 90.38 265 PHE A N 1
ATOM 2066 C CA . PHE A 1 265 ? 23.780 -31.452 -13.791 1.00 90.38 265 PHE A CA 1
ATOM 2067 C C . PHE A 1 265 ? 24.301 -30.756 -15.052 1.00 90.38 265 PHE A C 1
ATOM 2069 O O . PHE A 1 265 ? 24.395 -31.387 -16.103 1.00 90.38 265 PHE A O 1
ATOM 2076 N N . ASN A 1 266 ? 24.694 -29.484 -14.947 1.00 88.25 266 ASN A N 1
ATOM 2077 C CA . ASN A 1 266 ? 25.236 -28.730 -16.071 1.00 88.25 266 ASN A CA 1
ATOM 2078 C C . ASN A 1 266 ? 26.580 -29.300 -16.552 1.00 88.25 266 ASN A C 1
ATOM 2080 O O . ASN A 1 266 ? 26.775 -29.475 -17.749 1.00 88.25 266 ASN A O 1
ATOM 2084 N N . GLU A 1 267 ? 27.478 -29.672 -15.637 1.00 85.62 267 GLU A N 1
ATOM 2085 C CA . GLU A 1 267 ? 28.738 -30.351 -15.973 1.00 85.62 267 GLU A CA 1
ATOM 2086 C C . GLU A 1 267 ? 28.489 -31.688 -16.689 1.00 85.62 267 GLU A C 1
ATOM 2088 O O . GLU A 1 267 ? 29.125 -31.978 -17.701 1.00 85.62 267 GLU A O 1
ATOM 2093 N N . ASN A 1 268 ? 27.520 -32.485 -16.228 1.00 81.88 268 ASN A N 1
ATOM 2094 C CA . ASN A 1 268 ? 27.133 -33.731 -16.894 1.00 81.88 268 ASN A CA 1
ATOM 2095 C C . ASN A 1 268 ? 26.520 -33.486 -18.281 1.00 81.88 268 ASN A C 1
ATOM 2097 O O . ASN A 1 268 ? 26.810 -34.232 -19.218 1.00 81.88 268 ASN A O 1
ATOM 2101 N N . ALA A 1 269 ? 25.701 -32.442 -18.430 1.00 81.62 269 ALA A N 1
ATOM 2102 C CA . ALA A 1 269 ? 25.134 -32.049 -19.715 1.00 81.62 269 ALA A CA 1
ATOM 2103 C C . ALA A 1 269 ? 26.225 -31.611 -20.705 1.00 81.62 269 ALA A C 1
ATOM 2105 O O . ALA A 1 269 ? 26.180 -32.000 -21.871 1.00 81.62 269 ALA A O 1
ATOM 2106 N N . GLU A 1 270 ? 27.233 -30.864 -20.250 1.00 79.75 270 GLU A N 1
ATOM 2107 C CA . GLU A 1 270 ? 28.376 -30.468 -21.080 1.00 79.75 270 GLU A CA 1
ATOM 2108 C C . GLU A 1 270 ? 29.260 -31.668 -21.460 1.00 79.75 270 GLU A C 1
ATOM 2110 O O . GLU A 1 270 ? 29.642 -31.788 -22.622 1.00 79.75 270 GLU A O 1
ATOM 2115 N N . ARG A 1 271 ? 29.490 -32.628 -20.551 1.00 76.06 271 ARG A N 1
ATOM 2116 C CA . ARG A 1 271 ? 30.209 -33.883 -20.868 1.00 76.06 271 ARG A CA 1
ATOM 2117 C C . ARG A 1 271 ? 29.486 -34.747 -21.903 1.00 76.06 271 ARG A C 1
ATOM 2119 O O . ARG A 1 271 ? 30.121 -35.362 -22.757 1.00 76.06 271 ARG A O 1
ATOM 2126 N N . LEU A 1 272 ? 28.153 -34.785 -21.845 1.00 74.50 272 LEU A N 1
ATOM 2127 C CA . LEU A 1 272 ? 27.327 -35.465 -22.847 1.00 74.50 272 LEU A CA 1
ATOM 2128 C C . LEU A 1 272 ? 27.409 -34.772 -24.214 1.00 74.50 272 LEU A C 1
ATOM 2130 O O . LEU A 1 272 ? 27.456 -35.455 -25.235 1.00 74.50 272 LEU A O 1
ATOM 2134 N N . LYS A 1 273 ? 27.470 -33.434 -24.247 1.00 76.06 273 LYS A N 1
ATOM 2135 C CA . LYS A 1 273 ? 27.660 -32.665 -25.489 1.00 76.06 273 LYS A CA 1
ATOM 2136 C C . LYS A 1 273 ? 29.070 -32.808 -26.066 1.00 76.06 273 LYS A 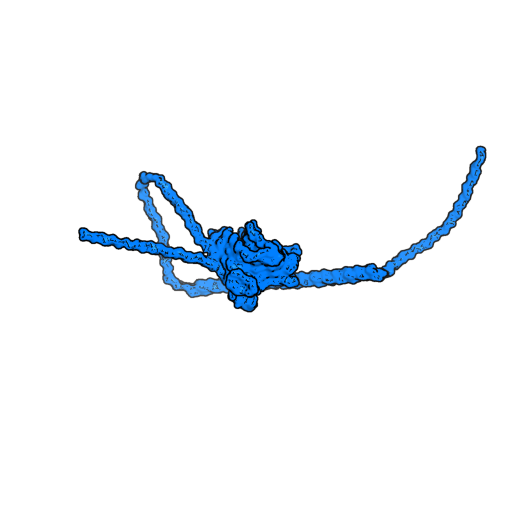C 1
ATOM 2138 O O . LYS A 1 273 ? 29.214 -32.808 -27.284 1.00 76.06 273 LYS A O 1
ATOM 2143 N N . SER A 1 274 ? 30.096 -32.943 -25.222 1.00 76.31 274 SER A N 1
ATOM 2144 C CA . SER A 1 274 ? 31.494 -33.082 -25.652 1.00 76.31 274 SER A CA 1
ATOM 2145 C C . SER A 1 274 ? 31.879 -34.504 -26.084 1.00 76.31 274 SER A C 1
ATOM 2147 O O . SER A 1 274 ? 33.009 -34.713 -26.517 1.00 76.31 274 SER A O 1
ATOM 2149 N N . GLY A 1 275 ? 30.964 -35.479 -25.988 1.00 61.31 275 GLY A N 1
ATOM 2150 C CA . GLY A 1 275 ? 31.177 -36.857 -26.448 1.00 61.31 275 GLY A CA 1
ATOM 2151 C C . GLY A 1 275 ? 32.099 -37.704 -25.564 1.00 61.31 275 GLY A C 1
ATOM 2152 O O . GLY A 1 275 ? 32.502 -38.789 -25.977 1.00 61.31 275 GLY A O 1
ATOM 2153 N N . ASP A 1 276 ? 32.418 -37.244 -24.353 1.00 60.47 276 ASP A N 1
ATOM 2154 C CA . ASP A 1 276 ? 33.404 -37.878 -23.472 1.00 60.47 276 ASP A CA 1
ATOM 2155 C C . ASP A 1 276 ? 32.702 -38.802 -22.458 1.00 60.47 276 ASP A C 1
ATOM 2157 O O . ASP A 1 276 ? 32.511 -38.480 -21.279 1.00 60.47 276 ASP A O 1
ATOM 2161 N N . LEU A 1 277 ? 32.215 -39.946 -22.953 1.00 55.62 277 LEU A N 1
ATOM 2162 C CA . LEU A 1 277 ? 31.608 -40.991 -22.126 1.00 55.62 277 LEU A CA 1
ATOM 2163 C C . LEU A 1 277 ? 32.695 -41.928 -21.573 1.00 55.62 277 LEU A C 1
ATOM 2165 O O . LEU A 1 277 ? 33.540 -42.394 -22.340 1.00 55.62 277 LEU A O 1
ATOM 2169 N N . PRO A 1 278 ? 32.666 -42.288 -20.274 1.00 51.03 278 PRO A N 1
ATOM 2170 C CA . PRO A 1 278 ? 33.554 -43.318 -19.757 1.00 51.03 278 PRO A CA 1
ATOM 2171 C C . PRO A 1 278 ? 33.254 -44.650 -20.454 1.00 51.03 278 PRO A C 1
ATOM 2173 O O . PRO A 1 278 ? 32.097 -45.071 -20.553 1.00 51.03 278 PRO A O 1
ATOM 2176 N N . ASN A 1 279 ? 34.316 -45.294 -20.941 1.00 47.84 279 ASN A N 1
ATOM 2177 C CA . ASN A 1 279 ? 34.292 -46.597 -21.592 1.00 47.84 279 ASN A CA 1
ATOM 2178 C C . ASN A 1 279 ? 33.547 -47.599 -20.692 1.00 47.84 279 ASN A C 1
ATOM 2180 O O . ASN A 1 279 ? 34.047 -47.977 -19.633 1.00 47.84 279 ASN A O 1
ATOM 2184 N N . LYS A 1 280 ? 32.332 -48.003 -21.081 1.00 48.50 280 LYS A N 1
ATOM 2185 C CA . LYS A 1 280 ? 31.679 -49.163 -20.469 1.00 48.50 280 LYS A CA 1
ATOM 2186 C C . LYS A 1 280 ? 32.561 -50.362 -20.789 1.00 48.50 280 LYS A C 1
ATOM 2188 O O . LYS A 1 280 ? 32.709 -50.693 -21.963 1.00 48.50 280 LYS A O 1
ATOM 2193 N N . GLU A 1 281 ? 33.131 -50.997 -19.767 1.00 48.19 281 GLU A N 1
ATOM 2194 C CA . GLU A 1 281 ? 33.723 -52.327 -19.903 1.00 48.19 281 GLU A CA 1
ATOM 2195 C C . GLU A 1 281 ? 32.722 -53.219 -20.648 1.00 48.19 281 GLU A C 1
ATOM 2197 O O . GLU A 1 281 ? 31.609 -53.475 -20.180 1.00 48.19 281 GLU A O 1
ATOM 2202 N N . GLN A 1 282 ? 33.081 -53.604 -21.872 1.00 45.53 282 GLN A N 1
ATOM 2203 C CA . GLN A 1 282 ? 32.263 -54.489 -22.685 1.00 45.53 282 GLN A CA 1
ATOM 2204 C C . GLN A 1 282 ? 32.288 -55.886 -22.051 1.00 45.53 282 GLN A C 1
ATOM 2206 O O . GLN A 1 282 ? 33.372 -56.389 -21.746 1.00 45.53 282 GLN A O 1
ATOM 2211 N N . PRO A 1 283 ? 31.134 -56.552 -21.874 1.00 43.97 283 PRO A N 1
ATOM 2212 C CA . PRO A 1 283 ? 31.118 -57.947 -21.463 1.00 43.97 283 PRO A CA 1
ATOM 2213 C C . PRO A 1 283 ? 31.804 -58.788 -22.544 1.00 43.97 283 PRO A C 1
ATOM 2215 O O . PRO A 1 283 ? 31.433 -58.714 -23.716 1.00 43.97 283 PRO A O 1
ATOM 2218 N N . VAL A 1 284 ? 32.798 -59.588 -22.159 1.00 47.94 284 VAL A N 1
ATOM 2219 C CA . VAL A 1 284 ? 33.467 -60.541 -23.054 1.00 47.94 284 VAL A CA 1
ATOM 2220 C C . VAL A 1 284 ? 32.433 -61.570 -23.524 1.00 47.94 284 VAL A C 1
ATOM 2222 O O . VAL A 1 284 ? 31.994 -62.418 -22.748 1.00 47.94 284 VAL A O 1
ATOM 2225 N N . VAL A 1 285 ? 32.018 -61.489 -24.789 1.00 51.94 285 VAL A N 1
ATOM 2226 C CA . VAL A 1 285 ? 31.130 -62.481 -25.412 1.00 51.94 285 VAL A CA 1
ATOM 2227 C C . VAL A 1 285 ? 31.979 -63.693 -25.824 1.00 51.94 285 VAL A C 1
ATOM 2229 O O . VAL A 1 285 ? 32.972 -63.506 -26.532 1.00 51.94 285 VAL A O 1
ATOM 2232 N N . PRO A 1 286 ? 31.647 -64.930 -25.407 1.00 50.56 286 PRO A N 1
ATOM 2233 C CA . PRO A 1 286 ? 32.383 -66.113 -25.845 1.00 50.56 286 PRO A CA 1
ATOM 2234 C C . PRO A 1 286 ? 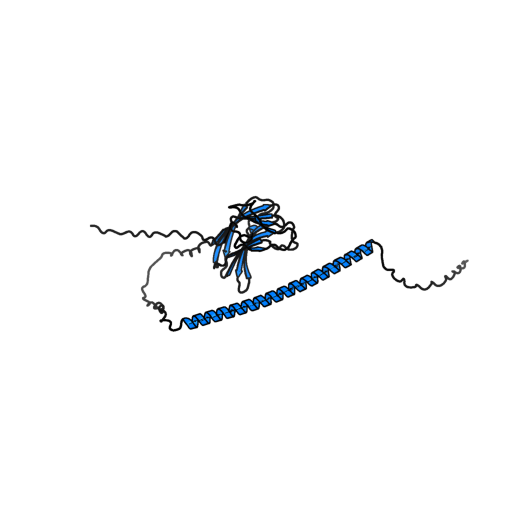32.174 -66.369 -27.352 1.00 50.56 286 PRO A C 1
ATOM 2236 O O . PRO A 1 286 ? 31.090 -66.092 -27.874 1.00 50.56 286 PRO A O 1
ATOM 2239 N N . PRO A 1 287 ? 33.188 -66.894 -28.070 1.00 55.44 287 PRO A N 1
ATOM 2240 C CA . PRO A 1 287 ? 33.128 -67.053 -29.520 1.00 55.44 287 PRO A CA 1
ATOM 2241 C C . PRO A 1 287 ? 32.061 -68.071 -29.941 1.00 55.44 287 PRO A C 1
ATOM 2243 O O . PRO A 1 287 ? 31.884 -69.115 -29.312 1.00 55.44 287 PRO A O 1
ATOM 2246 N N . SER A 1 288 ? 31.354 -67.754 -31.028 1.00 50.56 288 SER A N 1
ATOM 2247 C CA . SER A 1 288 ? 30.285 -68.585 -31.585 1.00 50.56 288 SER A CA 1
ATOM 2248 C C . SER A 1 288 ? 30.811 -69.943 -32.085 1.00 50.56 288 SER A C 1
ATOM 2250 O O . SER A 1 288 ? 31.888 -69.991 -32.686 1.00 50.56 288 SER A O 1
ATOM 2252 N N . PRO A 1 289 ? 30.066 -71.046 -31.880 1.00 51.28 289 PRO A N 1
ATOM 2253 C CA . PRO A 1 289 ? 30.466 -72.367 -32.355 1.00 51.28 289 PRO A CA 1
ATOM 2254 C C . PRO A 1 289 ? 30.411 -72.474 -33.894 1.00 51.28 289 PRO A C 1
ATOM 2256 O O . PRO A 1 289 ? 29.602 -71.793 -34.530 1.00 51.28 289 PRO A O 1
ATOM 2259 N N . PRO A 1 290 ? 31.260 -73.322 -34.508 1.00 52.94 290 PRO A N 1
ATOM 2260 C CA . PRO A 1 290 ? 31.401 -73.399 -35.959 1.00 52.94 290 PRO A CA 1
ATOM 2261 C C . PRO A 1 290 ? 30.154 -73.973 -36.650 1.00 52.94 290 PRO A C 1
ATOM 2263 O O . PRO A 1 290 ? 29.552 -74.943 -36.190 1.00 52.94 290 PRO A O 1
ATOM 2266 N N . LEU A 1 291 ? 29.801 -73.367 -37.789 1.00 50.09 291 LEU A N 1
ATOM 2267 C CA . LEU A 1 291 ? 28.698 -73.760 -38.670 1.00 50.09 291 LEU A CA 1
ATOM 2268 C C . LEU A 1 291 ? 28.916 -75.167 -39.248 1.00 50.09 291 LEU A C 1
ATOM 2270 O O . LEU A 1 291 ? 29.930 -75.432 -39.894 1.00 50.09 291 LEU A O 1
ATOM 2274 N N . VAL A 1 292 ? 27.934 -76.050 -39.056 1.00 51.06 292 VAL A N 1
ATOM 2275 C CA . VAL A 1 292 ? 27.899 -77.383 -39.675 1.00 51.06 292 VAL A CA 1
ATOM 2276 C C . VAL A 1 292 ? 27.274 -77.269 -41.077 1.00 51.06 292 VAL A C 1
ATOM 2278 O O . VAL A 1 292 ? 26.206 -76.667 -41.200 1.00 51.06 292 VAL A O 1
ATOM 2281 N N . PRO A 1 293 ? 27.882 -77.827 -42.142 1.00 47.78 293 PRO A N 1
ATOM 2282 C CA . PRO A 1 293 ? 27.312 -77.782 -43.490 1.00 47.78 293 PRO A CA 1
ATOM 2283 C C . PRO A 1 293 ? 26.029 -78.620 -43.620 1.00 47.78 293 PRO A C 1
ATOM 2285 O O . PRO A 1 293 ? 25.992 -79.781 -43.213 1.00 47.78 293 PRO A O 1
ATOM 2288 N N . HIS A 1 294 ? 24.992 -78.049 -44.241 1.00 46.59 294 HIS A N 1
ATOM 2289 C CA . HIS A 1 294 ? 23.772 -78.764 -44.625 1.00 46.59 294 HIS A CA 1
ATOM 2290 C C . HIS A 1 294 ? 24.061 -79.821 -45.705 1.00 46.59 294 HIS A C 1
ATOM 2292 O O . HIS A 1 294 ? 24.635 -79.510 -46.748 1.00 46.59 294 HIS A O 1
ATOM 2298 N N . ALA A 1 295 ? 23.626 -81.062 -45.470 1.00 46.59 295 ALA A N 1
ATOM 2299 C CA . ALA A 1 295 ? 23.618 -82.116 -46.481 1.00 46.59 295 ALA A CA 1
ATOM 2300 C C . ALA A 1 295 ? 22.480 -81.887 -47.502 1.00 46.59 295 ALA A C 1
ATOM 2302 O O . ALA A 1 295 ? 21.386 -81.484 -47.098 1.00 46.59 295 ALA A O 1
ATOM 2303 N N . PRO A 1 296 ? 22.701 -82.142 -48.805 1.00 49.72 296 PRO A N 1
ATOM 2304 C CA . PRO A 1 296 ? 21.680 -81.961 -49.830 1.00 49.72 296 PRO A CA 1
ATOM 2305 C C . PRO A 1 296 ? 20.633 -83.083 -49.806 1.00 49.72 296 PRO A C 1
ATOM 2307 O O . PRO A 1 296 ? 20.962 -84.269 -49.756 1.00 49.72 296 PRO A O 1
ATOM 2310 N N . SER A 1 297 ? 19.365 -82.680 -49.871 1.00 50.50 297 SER A N 1
ATOM 2311 C CA . SER A 1 297 ? 18.187 -83.539 -49.996 1.00 50.50 297 SER A CA 1
ATOM 2312 C C . SER A 1 297 ? 18.235 -84.370 -51.285 1.00 50.50 297 SER A C 1
ATOM 2314 O O . SER A 1 297 ? 18.499 -83.836 -52.363 1.00 50.50 297 SER A O 1
ATOM 2316 N N . ALA A 1 298 ? 17.974 -85.674 -51.174 1.00 51.84 298 ALA A N 1
ATOM 2317 C CA . ALA A 1 298 ? 17.904 -86.599 -52.305 1.00 51.84 298 ALA A CA 1
ATOM 2318 C C . ALA A 1 298 ? 16.671 -86.324 -53.196 1.00 51.84 298 ALA A C 1
ATOM 2320 O O . ALA A 1 298 ? 15.629 -85.932 -52.666 1.00 51.84 298 ALA A O 1
ATOM 2321 N N . PRO A 1 299 ? 16.753 -86.545 -54.522 1.00 55.22 299 PRO A N 1
ATOM 2322 C CA . PRO A 1 299 ? 15.606 -86.399 -55.408 1.00 55.22 299 PRO A CA 1
ATOM 2323 C C . PRO A 1 299 ? 14.696 -87.636 -55.373 1.00 55.22 299 PRO A C 1
ATOM 2325 O O . PRO A 1 299 ? 15.161 -88.771 -55.486 1.00 55.22 299 PRO A O 1
ATOM 2328 N N . GLU A 1 300 ? 13.393 -87.382 -55.254 1.00 46.09 300 GLU A N 1
ATOM 2329 C CA . GLU A 1 300 ? 12.305 -88.329 -55.515 1.00 46.09 300 GLU A CA 1
ATOM 2330 C C . GLU A 1 300 ? 12.239 -88.709 -57.000 1.00 46.09 300 GLU A C 1
ATOM 2332 O O . GLU A 1 300 ? 12.524 -87.883 -57.871 1.00 46.09 300 GLU A O 1
ATOM 2337 N N . ASN A 1 301 ? 11.828 -89.949 -57.284 1.00 45.53 301 ASN A N 1
ATOM 2338 C CA . ASN A 1 301 ? 11.301 -90.387 -58.581 1.00 45.53 301 ASN A CA 1
ATOM 2339 C C . ASN A 1 301 ? 10.691 -91.804 -58.464 1.00 45.53 301 ASN A C 1
ATOM 2341 O O . ASN A 1 301 ? 11.172 -92.590 -57.646 1.00 45.53 301 ASN A O 1
ATOM 2345 N N . PRO A 1 302 ? 9.770 -92.184 -59.368 1.00 57.53 302 PRO A N 1
ATOM 2346 C CA . PRO A 1 302 ? 8.314 -91.982 -59.288 1.00 57.53 302 PRO A CA 1
ATOM 2347 C C . PRO A 1 302 ? 7.523 -93.151 -58.677 1.00 57.53 302 PRO A C 1
ATOM 2349 O O . PRO A 1 302 ? 8.015 -94.302 -58.707 1.00 57.53 302 PRO A O 1
#

pLDDT: mean 80.1, std 22.51, range [29.22, 98.88]

Secondary structure (DSSP, 8-state):
-----------PPPPPPPPB--SSTT---EETTEETTPEEE----TT-EEEEESSS-SSSS-EEEEEESS--SS---EEEEEEE-S--TT-EEEEEEEEEEEEEEEEEEEEEEEEETTEEEEEEEEGGGT--EEEEEEEEEEEEEEEPPTT--EEEEEEEEESSEEEEEEEEEEEEPPP-------------------PPPPP----PPPP-TTHHHHHHHHHHHHHHHHHHHHHHHHHHHHHHHHHHHHHHHHHHHHHHHHHHHHHHHHHHHTT---------PPPPPPPPPPPPPPPP--

Radius of gyration: 38.03 Å; chains: 1; bounding box: 88×137×112 Å

Sequence (302 aa):
MIHALLFIALCASPDPAPQELLQNPSAEFLYHDAPEHWNVFVEPMQGAEGVPDTETACDGSYSLRLYNPMRYSVEPANNWSQNILQNLGGRTLKVRGSIKTERADEAAIWVQCYRKNPWKVMLQQSSGDTQPVRGTADWTPVELTVPVPQGTDFVVLRCVLKGMGTAWFDALSVIAEPPKEPAADKPADTTDPPKTQVKMPESPTVEQPKPMEGGNDELQQRLQDSQAELRKMNDALRESNEALLRQVKAMQAELDKLRNDVKTFNENAERLKSGDLPNKEQPVVPPSPPLVPHAPSAPENP

Foldseek 3Di:
DDDDDDDDPPPDDPDPDFDWQDDCQFLPDDDPQGRPQKDWDDDDDVPWDWGWDQVDGPDDRTWTKTFDAFADPDWPFTWIKHKRQDPQAQWKKKKKKWKFWAQAQWKWKKKWFFAVVVTDTPDIDILCVPDTDHHGDGTDMTIDIGRHHHRGRIMMIITTGTGGGMMIMGPITMTTDDNDPPPPPDPDDDDDDDDDDDDDDDDPPPPDDDPPPPVPVVVVVVVVVVVVVVVVVVVVVVVVVVVVVVVVVVVVVVVVVVVVVVVVVVVVVVCVVVVPDPDDPDPDDDDDDDDDDDDDDDDDDD